Protein AF-A0A9X7TKT7-F1 (afdb_monomer_lite)

Radius of gyration: 21.32 Å; chains: 1; bounding box: 52×41×60 Å

Structure (mmCIF, N/CA/C/O backbone):
data_AF-A0A9X7TKT7-F1
#
_entry.id   AF-A0A9X7TKT7-F1
#
loop_
_atom_site.group_PDB
_atom_site.id
_atom_site.type_symbol
_atom_site.label_atom_id
_atom_site.label_alt_id
_atom_site.label_comp_id
_atom_site.label_asym_id
_atom_site.label_entity_id
_atom_site.label_seq_id
_atom_site.pdbx_PDB_ins_code
_atom_site.Cartn_x
_atom_site.Cartn_y
_atom_site.Cartn_z
_atom_site.occupancy
_atom_site.B_iso_or_equiv
_atom_site.auth_seq_id
_atom_site.auth_comp_id
_atom_site.auth_asym_id
_atom_site.auth_atom_id
_atom_site.pdbx_PDB_model_num
ATOM 1 N N . MET A 1 1 ? 3.401 8.052 -2.599 1.00 80.44 1 MET A N 1
ATOM 2 C CA . MET A 1 1 ? 2.872 9.360 -2.140 1.00 80.44 1 MET A CA 1
ATOM 3 C C . MET A 1 1 ? 3.126 9.462 -0.637 1.00 80.44 1 MET A C 1
ATOM 5 O O . MET A 1 1 ? 3.904 8.660 -0.123 1.00 80.44 1 MET A O 1
ATOM 9 N N . ASN A 1 2 ? 2.594 10.451 0.086 1.00 87.31 2 ASN A N 1
ATOM 10 C CA . ASN A 1 2 ? 2.698 10.429 1.548 1.00 87.31 2 ASN A CA 1
ATOM 11 C C . ASN A 1 2 ? 1.755 9.375 2.150 1.00 87.31 2 ASN A C 1
ATOM 13 O O . ASN A 1 2 ? 0.611 9.250 1.721 1.00 87.31 2 ASN A O 1
ATOM 17 N N . LEU A 1 3 ? 2.201 8.678 3.204 1.00 88.62 3 LEU A N 1
ATOM 18 C CA . LEU A 1 3 ? 1.405 7.669 3.925 1.00 88.62 3 LEU A CA 1
ATOM 19 C C . LEU A 1 3 ? 0.028 8.211 4.345 1.00 88.62 3 LEU A C 1
ATOM 21 O O . LEU A 1 3 ? -0.991 7.553 4.165 1.00 88.62 3 LEU A O 1
ATOM 25 N N . ASN A 1 4 ? -0.010 9.450 4.840 1.00 92.62 4 ASN A N 1
ATOM 26 C CA . ASN A 1 4 ? -1.253 10.105 5.245 1.00 92.62 4 ASN A CA 1
ATOM 27 C C . ASN A 1 4 ? -2.236 10.247 4.075 1.00 92.62 4 ASN A C 1
ATOM 29 O O . ASN A 1 4 ? -3.433 10.060 4.263 1.00 92.62 4 ASN A O 1
ATOM 33 N N . THR A 1 5 ? -1.743 10.533 2.868 1.00 94.19 5 THR A N 1
ATOM 34 C CA . THR A 1 5 ? -2.572 10.592 1.661 1.00 94.19 5 THR A CA 1
ATOM 35 C C . THR A 1 5 ? -3.175 9.239 1.344 1.00 94.19 5 THR A C 1
ATOM 37 O O . THR A 1 5 ? -4.377 9.166 1.109 1.00 94.19 5 THR A O 1
ATOM 40 N N . HIS A 1 6 ? -2.377 8.169 1.407 1.00 94.75 6 HIS A N 1
ATOM 41 C CA . HIS A 1 6 ? -2.875 6.813 1.183 1.00 94.75 6 HIS A CA 1
ATOM 42 C C . HIS A 1 6 ? -3.985 6.449 2.173 1.00 94.75 6 HIS A C 1
ATOM 44 O O . HIS A 1 6 ? -5.045 5.991 1.753 1.00 94.75 6 HIS A O 1
ATOM 50 N N . ILE A 1 7 ? -3.779 6.714 3.466 1.00 96.31 7 ILE A N 1
ATOM 51 C CA . ILE A 1 7 ? -4.752 6.388 4.518 1.00 96.31 7 ILE A CA 1
ATOM 52 C C . ILE A 1 7 ? -6.043 7.196 4.352 1.00 96.31 7 ILE A C 1
ATOM 54 O O . ILE A 1 7 ? -7.128 6.619 4.381 1.00 96.31 7 ILE A O 1
ATOM 58 N N . VAL A 1 8 ? -5.954 8.518 4.170 1.00 97.25 8 VAL A N 1
ATOM 59 C CA . VAL A 1 8 ? -7.151 9.372 4.079 1.00 97.25 8 VAL A CA 1
ATOM 60 C C . VAL A 1 8 ? -7.925 9.109 2.787 1.00 97.25 8 VAL A C 1
ATOM 62 O O . VAL A 1 8 ? -9.152 9.054 2.817 1.00 97.25 8 VAL A O 1
ATOM 65 N N . PHE A 1 9 ? -7.234 8.895 1.666 1.00 97.75 9 PHE A N 1
ATOM 66 C CA . PHE A 1 9 ? -7.882 8.506 0.414 1.00 97.75 9 PHE A CA 1
ATOM 67 C C . PHE A 1 9 ? -8.610 7.164 0.555 1.00 97.75 9 PHE A C 1
ATOM 69 O O . PHE A 1 9 ? -9.777 7.048 0.186 1.00 97.75 9 PHE A O 1
ATOM 76 N N . ALA A 1 10 ? -7.951 6.167 1.148 1.00 97.62 10 ALA A N 1
ATOM 77 C CA . ALA A 1 10 ? -8.538 4.857 1.394 1.00 97.62 10 ALA A CA 1
ATOM 78 C C . ALA A 1 10 ? -9.759 4.930 2.327 1.00 97.62 10 ALA A C 1
ATOM 80 O O . ALA A 1 10 ? -10.768 4.273 2.071 1.00 97.62 10 ALA A O 1
ATOM 81 N N . LEU A 1 11 ? -9.704 5.782 3.355 1.00 97.50 11 LEU A N 1
ATOM 82 C CA . LEU A 1 11 ? -10.831 6.058 4.244 1.00 97.50 11 LEU A CA 1
ATOM 83 C C . LEU A 1 11 ? -12.009 6.688 3.483 1.00 97.50 11 LEU A C 1
ATOM 85 O O . LEU A 1 11 ? -13.137 6.220 3.623 1.00 97.50 11 LEU A O 1
ATOM 89 N N . ALA A 1 12 ? -11.754 7.699 2.646 1.00 97.62 12 ALA A N 1
ATOM 90 C CA . ALA A 1 12 ? -12.784 8.355 1.838 1.00 97.62 12 ALA A CA 1
ATOM 91 C C . ALA A 1 12 ? -13.462 7.373 0.868 1.00 97.62 12 ALA A C 1
ATOM 93 O O . ALA A 1 12 ? -14.689 7.301 0.815 1.00 97.62 12 ALA A O 1
ATOM 94 N N . VAL A 1 13 ? -12.674 6.564 0.152 1.00 97.56 13 VAL A N 1
ATOM 95 C CA . VAL A 1 13 ?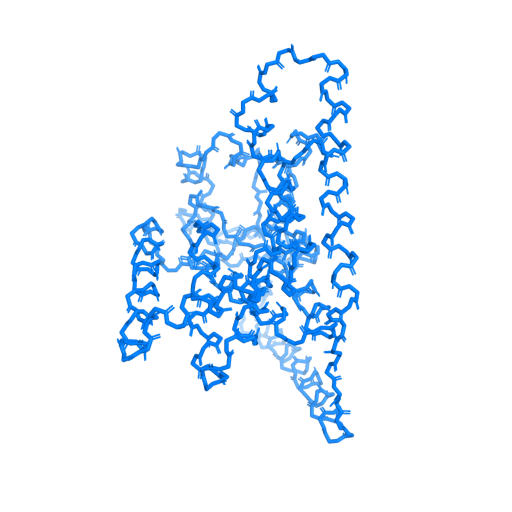 -13.198 5.520 -0.744 1.00 97.56 13 VAL A CA 1
ATOM 96 C C . VAL A 1 13 ? -13.993 4.471 0.037 1.00 97.56 13 VAL A C 1
ATOM 98 O O . VAL A 1 13 ? -15.070 4.072 -0.401 1.00 97.56 13 VAL A O 1
ATOM 101 N N . GLY A 1 14 ? -13.503 4.051 1.206 1.00 97.12 14 GLY A N 1
ATOM 102 C CA . GLY A 1 14 ? -14.205 3.110 2.076 1.00 97.12 14 GLY A CA 1
ATOM 103 C C . GLY A 1 14 ? -15.570 3.630 2.535 1.00 97.12 14 GLY A C 1
ATOM 104 O O . GLY A 1 14 ? -16.547 2.888 2.485 1.00 97.12 14 GLY A O 1
ATOM 105 N N . LEU A 1 15 ? -15.667 4.907 2.918 1.00 96.81 15 LEU A N 1
ATOM 106 C CA . LEU A 1 15 ? -16.948 5.523 3.284 1.00 96.81 15 LEU A CA 1
ATOM 107 C C . LEU A 1 15 ? -17.936 5.501 2.113 1.00 96.81 15 LEU A C 1
ATOM 109 O O . LEU A 1 15 ? -19.087 5.119 2.303 1.00 96.81 15 LEU A O 1
ATOM 113 N N . VAL A 1 16 ? -17.483 5.828 0.901 1.00 96.69 16 VAL A N 1
ATOM 114 C CA . VAL A 1 16 ? -18.341 5.817 -0.295 1.00 96.69 16 VAL A CA 1
ATOM 115 C C . VAL A 1 16 ? -18.818 4.405 -0.632 1.00 96.69 16 VAL A C 1
ATOM 117 O O . VAL A 1 16 ? -20.016 4.179 -0.781 1.00 96.69 16 VAL A O 1
ATOM 120 N N . LEU A 1 17 ? -17.898 3.443 -0.741 1.00 96.12 17 LEU A N 1
ATOM 121 C CA . LEU A 1 17 ? -18.227 2.083 -1.185 1.00 96.12 17 LEU A CA 1
ATOM 122 C C . LEU A 1 17 ? -19.066 1.307 -0.166 1.00 96.12 17 LEU A C 1
ATOM 124 O O . LEU A 1 17 ? -19.839 0.429 -0.547 1.00 96.12 17 LEU A O 1
ATOM 128 N N . PHE A 1 18 ? -18.918 1.622 1.120 1.00 96.00 18 PHE A N 1
ATOM 129 C CA . PHE A 1 18 ? -19.609 0.927 2.203 1.00 96.00 18 PHE A CA 1
ATOM 130 C C . PHE A 1 18 ? -20.683 1.784 2.873 1.00 96.00 18 PHE A C 1
ATOM 132 O O . PHE A 1 18 ? -21.026 1.526 4.025 1.00 96.00 18 PHE A O 1
ATOM 139 N N . HIS A 1 19 ? -21.241 2.761 2.150 1.00 93.25 19 HIS A N 1
ATOM 140 C CA . HIS A 1 19 ? -22.415 3.541 2.562 1.00 93.25 19 HIS A CA 1
ATOM 141 C C . HIS A 1 19 ? -22.261 4.159 3.968 1.00 93.25 19 HIS A C 1
ATOM 143 O O . HIS A 1 19 ? -23.090 3.952 4.851 1.00 93.25 19 HIS A O 1
ATOM 149 N N . ASN A 1 20 ? -21.154 4.871 4.185 1.00 91.19 20 ASN A N 1
ATOM 150 C CA . ASN A 1 20 ? -20.736 5.498 5.446 1.00 91.19 20 ASN A CA 1
ATOM 151 C C . ASN A 1 20 ? -20.528 4.524 6.622 1.00 91.19 20 ASN A C 1
ATOM 153 O O . ASN A 1 20 ? -20.490 4.937 7.782 1.00 91.19 20 ASN A O 1
ATOM 157 N N . ASN A 1 21 ? -20.313 3.229 6.359 1.00 95.69 21 ASN A N 1
ATOM 158 C CA . ASN A 1 21 ? -19.881 2.294 7.395 1.00 95.69 21 ASN A CA 1
ATOM 159 C C . ASN A 1 21 ? -18.435 2.593 7.826 1.00 95.69 21 ASN A C 1
ATOM 161 O O . ASN A 1 21 ? -17.461 2.092 7.253 1.00 95.69 21 ASN A O 1
ATOM 165 N N . LEU A 1 22 ? -18.311 3.400 8.878 1.00 95.69 22 LEU A N 1
ATOM 166 C CA . LEU A 1 22 ? -17.037 3.874 9.407 1.00 95.69 22 LEU A CA 1
ATOM 167 C C . LEU A 1 22 ? -16.105 2.741 9.845 1.00 95.69 22 LEU A C 1
ATOM 169 O O . LEU A 1 22 ? -14.895 2.837 9.662 1.00 95.69 22 LEU A O 1
ATOM 173 N N . LEU A 1 23 ? -16.654 1.647 10.382 1.00 96.44 23 LEU A N 1
ATOM 174 C CA . LEU A 1 23 ? -15.852 0.499 10.792 1.00 96.44 23 LEU A CA 1
ATOM 175 C C . LEU A 1 23 ? -15.106 -0.098 9.596 1.00 96.44 23 LEU A C 1
ATOM 177 O O . LEU A 1 23 ? -13.893 -0.283 9.665 1.00 96.44 23 LEU A O 1
ATOM 181 N N . LEU A 1 24 ? -15.821 -0.370 8.501 1.00 96.50 24 LEU A N 1
ATOM 182 C CA . LEU A 1 24 ? -15.222 -0.924 7.286 1.00 96.50 24 LEU A CA 1
ATOM 183 C C . LEU A 1 24 ? -14.248 0.068 6.650 1.00 96.50 24 LEU A C 1
ATOM 185 O O . LEU A 1 24 ? -13.151 -0.328 6.261 1.00 96.50 24 LEU A O 1
ATOM 189 N N . ALA A 1 25 ? -14.597 1.355 6.618 1.00 97.31 25 ALA A N 1
ATOM 190 C CA . ALA A 1 25 ? -13.719 2.396 6.098 1.00 97.31 25 ALA A CA 1
ATOM 191 C C . ALA A 1 25 ? -12.389 2.483 6.874 1.00 97.31 25 ALA A C 1
ATOM 193 O O . ALA A 1 25 ? -11.328 2.603 6.260 1.00 97.31 25 ALA A O 1
ATOM 194 N N . VAL A 1 26 ? -12.415 2.347 8.207 1.00 97.25 26 VAL A N 1
ATOM 195 C CA . VAL A 1 26 ? -11.191 2.285 9.025 1.00 97.25 26 VAL A CA 1
ATOM 196 C C . VAL A 1 26 ? -10.358 1.053 8.681 1.00 97.25 26 VAL A C 1
ATOM 198 O O . VAL A 1 26 ? -9.143 1.174 8.549 1.00 97.25 26 VAL A O 1
ATOM 201 N N . VAL A 1 27 ? -10.977 -0.115 8.477 1.00 97.19 27 VAL A N 1
ATOM 202 C CA . VAL A 1 27 ? -10.241 -1.321 8.055 1.00 97.19 27 VAL A CA 1
ATOM 203 C C . VAL A 1 27 ? -9.571 -1.109 6.695 1.00 97.19 27 VAL A C 1
ATOM 205 O O . VAL A 1 27 ? -8.405 -1.460 6.534 1.00 97.19 27 VAL A O 1
ATOM 208 N N . VAL A 1 28 ? -10.248 -0.469 5.741 1.00 97.94 28 VAL A N 1
ATOM 209 C CA . VAL A 1 28 ? -9.644 -0.096 4.449 1.00 97.94 28 VAL A CA 1
ATOM 210 C C . VAL A 1 28 ? -8.462 0.862 4.648 1.00 97.94 28 VAL A C 1
ATOM 212 O O . VAL A 1 28 ? -7.399 0.658 4.063 1.00 97.94 28 VAL A O 1
ATOM 215 N N . GLY A 1 29 ? -8.597 1.859 5.528 1.00 97.19 29 GLY A N 1
ATOM 216 C CA . GLY A 1 29 ? -7.509 2.773 5.893 1.00 97.19 29 GLY A CA 1
ATOM 217 C C . GLY A 1 29 ? -6.304 2.069 6.532 1.00 97.19 29 GLY A C 1
ATOM 218 O O . GLY A 1 29 ? -5.165 2.356 6.165 1.00 97.19 29 GLY A O 1
ATOM 219 N N . ILE A 1 30 ? -6.539 1.105 7.431 1.00 96.31 30 ILE A N 1
ATOM 220 C CA . ILE A 1 30 ? -5.491 0.247 8.012 1.00 96.31 30 ILE A CA 1
ATOM 221 C C . ILE A 1 30 ? -4.788 -0.539 6.904 1.00 96.31 30 ILE A C 1
ATOM 223 O O . ILE A 1 30 ? -3.560 -0.545 6.849 1.00 96.31 30 ILE A O 1
ATOM 227 N N . GLY A 1 31 ? -5.552 -1.147 5.990 1.00 96.19 31 GLY A N 1
ATOM 228 C CA . GLY A 1 31 ? -5.014 -1.860 4.832 1.00 96.19 31 GLY A CA 1
ATOM 229 C C . GLY A 1 31 ? -4.080 -0.987 3.994 1.00 96.19 31 GLY A C 1
ATOM 230 O O . GLY A 1 31 ? -2.989 -1.421 3.642 1.00 96.19 31 GLY A O 1
ATOM 231 N N . ALA A 1 32 ? -4.448 0.275 3.757 1.00 96.81 32 ALA A N 1
ATOM 232 C CA . ALA A 1 32 ? -3.624 1.229 3.014 1.00 96.81 32 ALA A CA 1
ATOM 233 C C . ALA A 1 32 ? -2.331 1.648 3.735 1.00 96.81 32 ALA A C 1
ATOM 235 O O . ALA A 1 32 ? -1.429 2.184 3.093 1.00 96.81 32 ALA A O 1
ATOM 236 N N . ALA A 1 33 ? -2.210 1.409 5.042 1.00 94.44 33 ALA A N 1
ATOM 237 C CA . ALA A 1 33 ? -0.989 1.673 5.798 1.00 94.44 33 ALA A CA 1
ATOM 238 C C . ALA A 1 33 ? -0.003 0.493 5.804 1.00 94.44 33 ALA A C 1
ATOM 240 O O . ALA A 1 33 ? 1.162 0.681 6.156 1.00 94.44 33 ALA A O 1
ATOM 241 N N . LEU A 1 34 ? -0.447 -0.718 5.449 1.00 93.31 34 LEU A N 1
ATOM 242 C CA . LEU A 1 34 ? 0.388 -1.920 5.507 1.00 93.31 34 LEU A CA 1
ATOM 243 C C . LEU A 1 34 ? 1.515 -1.952 4.464 1.00 93.31 34 LEU A C 1
ATOM 245 O O . LEU A 1 34 ? 2.610 -2.364 4.844 1.00 93.31 34 LEU A O 1
ATOM 249 N N . PRO A 1 35 ? 1.316 -1.531 3.195 1.00 91.69 35 PRO A N 1
ATOM 250 C CA . PRO A 1 35 ? 2.361 -1.642 2.183 1.00 91.69 35 PRO A CA 1
ATOM 251 C C . PRO A 1 35 ? 3.653 -0.942 2.584 1.00 91.69 35 PRO A C 1
ATOM 253 O O . PRO A 1 35 ? 4.719 -1.540 2.536 1.00 91.69 35 PRO A O 1
ATOM 256 N N . ASP A 1 36 ? 3.554 0.275 3.111 1.00 88.50 36 ASP A N 1
ATOM 257 C CA . ASP A 1 36 ? 4.702 1.086 3.517 1.00 88.50 36 ASP A CA 1
ATOM 258 C C . ASP A 1 36 ? 5.493 0.497 4.730 1.00 88.50 36 ASP A C 1
ATOM 260 O O . ASP A 1 36 ? 6.523 1.055 5.126 1.00 88.50 36 ASP A O 1
ATOM 264 N N . LEU A 1 37 ? 5.057 -0.622 5.341 1.00 86.94 37 LEU A N 1
ATOM 265 C CA . LEU A 1 37 ? 5.770 -1.285 6.450 1.00 86.94 37 LEU A CA 1
ATOM 266 C C . LEU A 1 37 ? 7.052 -1.996 5.987 1.00 86.94 37 LEU A C 1
ATOM 268 O O . LEU A 1 37 ? 7.926 -2.275 6.809 1.00 86.94 37 LEU A O 1
ATOM 272 N N . ASP A 1 38 ? 7.203 -2.272 4.691 1.00 79.38 38 ASP A N 1
ATOM 273 C CA . ASP A 1 38 ? 8.394 -2.909 4.106 1.00 79.38 38 ASP A CA 1
ATOM 274 C C . ASP A 1 38 ? 9.579 -1.944 3.889 1.00 79.38 38 ASP A C 1
ATOM 276 O O . ASP A 1 38 ? 10.552 -2.291 3.213 1.00 79.38 38 ASP A O 1
ATOM 280 N N . ARG A 1 39 ? 9.526 -0.735 4.463 1.00 79.06 39 ARG A N 1
ATOM 281 C CA . ARG A 1 39 ? 10.578 0.288 4.377 1.00 79.06 39 ARG A CA 1
ATOM 282 C C . ARG A 1 39 ? 11.923 -0.159 4.952 1.00 79.06 39 ARG A C 1
ATOM 284 O O . ARG A 1 39 ? 12.046 -1.094 5.741 1.00 79.06 39 ARG A O 1
ATOM 291 N N . GLU A 1 40 ? 12.963 0.581 4.557 1.00 67.19 40 GLU A N 1
ATOM 292 C CA . GLU A 1 40 ? 14.342 0.366 4.999 1.00 67.19 40 GLU A CA 1
ATOM 293 C C . GLU A 1 40 ? 14.495 0.685 6.489 1.00 67.19 40 GLU A C 1
ATOM 295 O O . GLU A 1 40 ? 14.849 1.800 6.890 1.00 67.19 40 GLU A O 1
ATOM 300 N N . TYR A 1 41 ? 14.215 -0.314 7.312 1.00 72.81 41 TYR A N 1
ATOM 301 C CA . TYR A 1 41 ? 14.388 -0.253 8.753 1.00 72.81 41 TYR A CA 1
ATOM 302 C C . TYR A 1 41 ? 15.566 -1.116 9.213 1.00 72.81 41 TYR A C 1
ATOM 304 O O . TYR A 1 41 ? 16.287 -1.710 8.410 1.00 72.81 41 TYR A O 1
ATOM 312 N N . VAL A 1 42 ? 15.779 -1.184 10.532 1.00 79.25 42 VAL A N 1
ATOM 313 C CA . VAL A 1 42 ? 16.962 -1.806 11.162 1.00 79.25 42 VAL A CA 1
ATOM 314 C C . VAL A 1 42 ? 17.203 -3.263 10.744 1.00 79.25 42 VAL A C 1
ATOM 316 O O . VAL A 1 42 ? 18.326 -3.756 10.848 1.00 79.25 42 VAL A O 1
ATOM 319 N N . PHE A 1 43 ? 16.165 -3.951 10.269 1.00 77.06 43 PHE A N 1
ATOM 320 C CA . PHE A 1 43 ? 16.184 -5.369 9.915 1.00 77.06 43 PHE A CA 1
ATOM 321 C C . PHE A 1 43 ? 16.953 -5.699 8.631 1.00 77.06 43 PHE A C 1
ATOM 323 O O . PHE A 1 43 ? 17.248 -6.866 8.386 1.00 77.06 43 PHE A O 1
ATOM 330 N N . THR A 1 44 ? 17.298 -4.704 7.808 1.00 73.31 44 THR A N 1
ATOM 331 C CA . THR A 1 44 ? 18.004 -4.939 6.540 1.00 73.31 44 THR A CA 1
ATOM 332 C C . THR A 1 44 ? 19.233 -4.048 6.394 1.00 73.31 44 THR A C 1
ATOM 334 O O . THR A 1 44 ? 19.344 -2.979 6.992 1.00 73.31 44 THR A O 1
ATOM 337 N N . ASN A 1 45 ? 20.206 -4.500 5.598 1.00 76.88 45 ASN A N 1
ATOM 338 C CA . ASN A 1 45 ? 21.353 -3.673 5.238 1.00 76.88 45 ASN A CA 1
ATOM 339 C C . ASN A 1 45 ? 20.939 -2.671 4.154 1.00 76.88 45 ASN A C 1
ATOM 341 O O . ASN A 1 45 ? 20.489 -3.083 3.086 1.00 76.88 45 ASN A O 1
ATOM 345 N N . ARG A 1 46 ? 21.202 -1.381 4.376 1.00 74.19 46 ARG A N 1
ATOM 346 C CA . ARG A 1 46 ? 20.979 -0.293 3.416 1.00 74.19 46 ARG A CA 1
ATOM 347 C C . ARG A 1 46 ? 21.453 -0.585 2.003 1.00 74.19 46 ARG A C 1
ATOM 349 O O . ARG A 1 46 ? 20.728 -0.378 1.036 1.00 74.19 46 ARG A O 1
ATOM 356 N N . ALA A 1 47 ? 22.671 -1.101 1.862 1.00 75.06 47 ALA A N 1
ATOM 357 C CA . ALA A 1 47 ? 23.221 -1.415 0.548 1.00 75.06 47 ALA A CA 1
ATOM 358 C C . ALA A 1 47 ? 22.453 -2.559 -0.129 1.00 75.06 47 ALA A C 1
ATOM 360 O O . ALA A 1 47 ? 22.337 -2.596 -1.350 1.00 75.06 47 ALA A O 1
ATOM 361 N N . PHE A 1 48 ? 21.945 -3.522 0.640 1.00 77.81 48 PHE A N 1
ATOM 362 C CA . PHE A 1 48 ? 21.106 -4.594 0.108 1.00 77.81 48 PHE A CA 1
ATOM 363 C C . PHE A 1 48 ? 19.720 -4.069 -0.273 1.00 77.81 48 PHE A C 1
ATOM 365 O O . PHE A 1 48 ? 19.254 -4.341 -1.378 1.00 77.81 48 PHE A O 1
ATOM 372 N N . PHE A 1 49 ? 19.122 -3.264 0.601 1.00 74.56 49 PHE A N 1
ATOM 373 C CA . PHE A 1 49 ? 17.809 -2.668 0.415 1.00 74.56 49 PHE A CA 1
ATOM 374 C C . PHE A 1 49 ? 17.764 -1.736 -0.799 1.00 74.56 49 PHE A C 1
ATOM 376 O O . PHE A 1 49 ? 16.894 -1.882 -1.651 1.00 74.56 49 PHE A O 1
ATOM 383 N N . ALA A 1 50 ? 18.757 -0.856 -0.950 1.00 70.62 50 ALA A N 1
ATOM 384 C CA . ALA A 1 50 ? 18.879 0.027 -2.106 1.00 70.62 50 ALA A CA 1
ATOM 385 C C . ALA A 1 50 ? 19.119 -0.751 -3.411 1.00 70.62 50 ALA A C 1
ATOM 387 O O . ALA A 1 50 ? 18.576 -0.387 -4.452 1.00 70.62 50 ALA A O 1
ATOM 388 N N . ARG A 1 51 ? 19.891 -1.846 -3.373 1.00 73.69 51 ARG A N 1
ATOM 389 C CA . ARG A 1 51 ? 20.122 -2.692 -4.558 1.00 73.69 51 ARG A CA 1
ATOM 390 C C . ARG A 1 51 ? 18.873 -3.453 -4.998 1.00 73.69 51 ARG A C 1
ATOM 392 O O . ARG A 1 51 ? 18.668 -3.604 -6.194 1.00 73.69 51 ARG A O 1
ATOM 399 N N . HIS A 1 52 ? 18.059 -3.921 -4.055 1.00 75.88 52 HIS A N 1
ATOM 400 C CA . HIS A 1 52 ? 16.890 -4.755 -4.351 1.00 75.88 52 HIS A CA 1
ATOM 401 C C . HIS A 1 52 ? 15.561 -3.999 -4.290 1.00 75.88 52 HIS A C 1
ATOM 403 O O . HIS A 1 52 ? 14.535 -4.617 -4.547 1.00 75.88 52 HIS A O 1
ATOM 409 N N . GLN A 1 53 ? 15.570 -2.708 -3.941 1.00 74.06 53 GLN A N 1
ATOM 410 C CA . GLN A 1 53 ? 14.392 -1.836 -3.838 1.00 74.06 53 GLN A CA 1
ATOM 411 C C . GLN A 1 53 ? 13.207 -2.502 -3.114 1.00 74.06 53 GLN A C 1
ATOM 413 O O . GLN A 1 53 ? 12.070 -2.426 -3.567 1.00 74.06 53 GLN A O 1
ATOM 418 N N . LEU A 1 54 ? 13.475 -3.177 -1.989 1.00 78.88 54 LEU A N 1
ATOM 419 C CA . LEU A 1 54 ? 12.487 -4.039 -1.324 1.00 78.88 54 LEU A CA 1
ATOM 420 C C . LEU A 1 54 ? 11.208 -3.296 -0.914 1.00 78.88 54 LEU A C 1
ATOM 422 O O . LEU A 1 54 ? 10.132 -3.865 -1.056 1.00 78.88 54 LEU A O 1
ATOM 426 N N . HIS A 1 55 ? 11.331 -2.026 -0.509 1.00 78.81 55 HIS A N 1
ATOM 427 C CA . HIS A 1 55 ? 10.208 -1.158 -0.138 1.00 78.81 55 HIS A CA 1
ATOM 428 C C . HIS A 1 55 ? 9.106 -1.083 -1.198 1.00 78.81 55 HIS A C 1
ATOM 430 O O . HIS A 1 55 ? 7.948 -0.913 -0.884 1.00 78.81 55 HIS A O 1
ATOM 436 N N . ARG A 1 56 ? 9.448 -1.144 -2.484 1.00 76.94 56 ARG A N 1
ATOM 437 C CA . ARG A 1 56 ? 8.461 -0.965 -3.561 1.00 76.94 56 ARG A CA 1
ATOM 438 C C . ARG A 1 56 ? 8.123 -2.277 -4.253 1.00 76.94 56 ARG A C 1
ATOM 440 O O . ARG A 1 56 ? 7.577 -2.271 -5.350 1.00 76.94 56 ARG A O 1
ATOM 447 N N . ALA A 1 57 ? 8.480 -3.391 -3.619 1.00 82.19 57 ALA A N 1
ATOM 448 C CA . ALA A 1 57 ? 8.391 -4.722 -4.196 1.00 82.19 57 ALA A CA 1
ATOM 449 C C . ALA A 1 57 ? 7.737 -5.735 -3.248 1.00 82.19 57 ALA A C 1
ATOM 451 O O . ALA A 1 57 ? 6.931 -6.540 -3.702 1.00 82.19 57 ALA A O 1
ATOM 452 N N . LEU A 1 58 ? 8.043 -5.718 -1.946 1.00 86.06 58 LEU A N 1
ATOM 453 C CA . LEU A 1 58 ? 7.605 -6.775 -1.026 1.00 86.06 58 LEU A CA 1
ATOM 454 C C . LEU A 1 58 ? 6.120 -6.701 -0.675 1.00 86.06 58 LEU A C 1
ATOM 456 O O . LEU A 1 58 ? 5.428 -7.707 -0.813 1.00 86.06 58 LEU A O 1
ATOM 460 N N . PHE A 1 59 ? 5.629 -5.544 -0.234 1.00 90.88 59 PHE A N 1
ATOM 461 C CA . PHE A 1 59 ? 4.212 -5.357 0.106 1.00 90.88 59 PHE A CA 1
ATOM 462 C C . PHE A 1 59 ? 3.457 -4.511 -0.930 1.00 90.88 59 PHE A C 1
ATOM 464 O O . PHE A 1 59 ? 2.243 -4.353 -0.845 1.00 90.88 59 PHE A O 1
ATOM 471 N N . HIS A 1 60 ? 4.160 -4.033 -1.956 1.00 90.19 60 HIS A N 1
ATOM 472 C CA . HIS A 1 60 ? 3.611 -3.256 -3.071 1.00 90.19 60 HIS A CA 1
ATOM 473 C C . HIS A 1 60 ? 3.488 -4.093 -4.354 1.00 90.19 60 HIS A C 1
ATOM 475 O O . HIS A 1 60 ? 3.740 -3.607 -5.457 1.00 90.19 60 HIS A O 1
ATOM 481 N N . ASN A 1 61 ? 3.142 -5.374 -4.212 1.00 89.88 61 ASN A N 1
ATOM 482 C CA . ASN A 1 61 ? 2.893 -6.266 -5.340 1.00 89.88 61 ASN A CA 1
ATOM 483 C C . ASN A 1 61 ? 1.496 -6.891 -5.264 1.00 89.88 61 ASN A C 1
ATOM 485 O O . ASN A 1 61 ? 0.900 -7.047 -4.194 1.00 89.88 61 ASN A O 1
ATOM 489 N N . VAL A 1 62 ? 0.998 -7.292 -6.430 1.00 90.56 62 VAL A N 1
ATOM 490 C CA . VAL A 1 62 ? -0.343 -7.847 -6.608 1.00 90.56 62 VAL A CA 1
ATOM 491 C C . VAL A 1 62 ? -0.524 -9.144 -5.821 1.00 90.56 62 VAL A C 1
ATOM 493 O O . VAL A 1 62 ? -1.605 -9.368 -5.289 1.00 90.56 62 VAL A O 1
ATOM 496 N N . PHE A 1 63 ? 0.509 -9.981 -5.684 1.00 91.19 63 PHE A N 1
ATOM 497 C CA . PHE A 1 63 ? 0.399 -11.235 -4.932 1.00 91.19 63 PHE A CA 1
ATOM 498 C C . PHE A 1 63 ? 0.166 -10.984 -3.441 1.00 91.19 63 PHE A C 1
ATOM 500 O O . PHE A 1 63 ? -0.680 -11.645 -2.840 1.00 91.19 63 PHE A O 1
ATOM 507 N N . PHE A 1 64 ? 0.855 -9.998 -2.861 1.00 93.19 64 PHE A N 1
ATOM 508 C CA . PHE A 1 64 ? 0.614 -9.564 -1.488 1.00 93.19 64 PHE A CA 1
ATOM 509 C C . PHE A 1 64 ? -0.800 -8.994 -1.327 1.00 93.19 64 PHE A C 1
ATOM 511 O O . PHE A 1 64 ? -1.524 -9.412 -0.425 1.00 93.19 64 PHE A O 1
ATOM 518 N N . GLY A 1 65 ? -1.229 -8.117 -2.242 1.00 93.75 65 GLY A N 1
ATOM 519 C CA . GLY A 1 65 ? -2.595 -7.584 -2.254 1.00 93.75 65 GLY A CA 1
ATOM 520 C C . GLY A 1 65 ? -3.660 -8.684 -2.308 1.00 93.75 65 GLY A C 1
ATOM 521 O O . GLY A 1 65 ? -4.565 -8.695 -1.480 1.00 93.75 65 GLY A O 1
ATOM 522 N N . ILE A 1 66 ? -3.514 -9.661 -3.211 1.00 92.12 66 ILE A N 1
ATOM 523 C CA . ILE A 1 66 ? -4.425 -10.812 -3.333 1.00 92.12 66 ILE A CA 1
ATOM 524 C C . ILE A 1 66 ? -4.431 -11.648 -2.051 1.00 92.12 66 ILE A C 1
ATOM 526 O O . ILE A 1 66 ? -5.504 -11.978 -1.551 1.00 92.12 66 ILE A O 1
ATOM 530 N N . ALA A 1 67 ? -3.260 -11.985 -1.504 1.00 92.06 67 ALA A N 1
ATOM 531 C CA . ALA A 1 67 ? -3.172 -12.776 -0.278 1.00 92.06 67 ALA A CA 1
ATOM 532 C C . ALA A 1 67 ? -3.910 -12.091 0.882 1.00 92.06 67 ALA A C 1
ATOM 534 O O . ALA A 1 67 ? -4.672 -12.738 1.603 1.00 92.06 67 ALA A O 1
ATOM 535 N N . LEU A 1 68 ? -3.750 -10.772 1.021 1.00 94.06 68 LEU A N 1
ATOM 536 C CA . LEU A 1 68 ? -4.451 -10.003 2.044 1.00 94.06 68 LEU A CA 1
ATOM 537 C C . LEU A 1 68 ? -5.940 -9.844 1.740 1.00 94.06 68 LEU A C 1
ATOM 539 O O . LEU A 1 68 ? -6.728 -9.888 2.674 1.00 94.06 68 LEU A O 1
ATOM 543 N N . THR A 1 69 ? -6.355 -9.742 0.478 1.00 93.81 69 THR A N 1
ATOM 544 C CA . THR A 1 69 ? -7.775 -9.779 0.092 1.00 93.81 69 THR A CA 1
ATOM 545 C C . THR A 1 69 ? -8.436 -11.101 0.479 1.00 93.81 69 THR A C 1
ATOM 547 O O . THR A 1 69 ? -9.557 -11.097 0.985 1.00 93.81 69 THR A O 1
ATOM 550 N N . LEU A 1 70 ? -7.745 -12.228 0.283 1.00 91.44 70 LEU A N 1
ATOM 551 C CA . LEU A 1 70 ? -8.234 -13.545 0.699 1.00 91.44 70 LEU A CA 1
ATOM 552 C C . LEU A 1 70 ? -8.295 -13.684 2.226 1.00 91.44 70 LEU A C 1
ATOM 554 O O . LEU A 1 70 ? -9.152 -14.402 2.732 1.00 91.44 70 LEU A O 1
ATOM 558 N N . PHE A 1 71 ? -7.420 -12.988 2.953 1.00 93.56 71 PHE A N 1
ATOM 559 C CA . PHE A 1 71 ? -7.428 -12.927 4.415 1.00 93.56 71 PHE A CA 1
ATOM 560 C C . PHE A 1 71 ? -8.546 -12.021 4.962 1.00 93.56 71 PHE A C 1
ATOM 562 O O . PHE A 1 71 ? -9.262 -12.386 5.896 1.00 93.56 71 PHE A O 1
ATOM 569 N N . ASN A 1 72 ? -8.684 -10.828 4.387 1.00 95.75 72 ASN A N 1
ATOM 570 C CA . ASN A 1 72 ? -9.716 -9.845 4.680 1.00 95.75 72 ASN A CA 1
ATOM 571 C C . ASN A 1 72 ? -9.892 -8.907 3.462 1.00 95.75 72 ASN A C 1
ATOM 573 O O . ASN A 1 72 ? -8.986 -8.123 3.149 1.00 95.75 72 ASN A O 1
ATOM 577 N N . PRO A 1 73 ? -11.063 -8.905 2.799 1.00 95.06 73 PRO A N 1
ATOM 578 C CA . PRO A 1 73 ? -11.268 -8.145 1.566 1.00 95.06 73 PRO A CA 1
ATOM 579 C C . PRO A 1 73 ? -11.118 -6.632 1.748 1.00 95.06 73 PRO A C 1
ATOM 581 O O . PRO A 1 73 ? -10.678 -5.947 0.826 1.00 95.06 73 PRO A O 1
ATOM 584 N N . TYR A 1 74 ? -11.437 -6.105 2.932 1.00 96.69 74 TYR A N 1
ATOM 585 C CA . TYR A 1 74 ? -11.354 -4.676 3.233 1.00 96.69 74 TYR A CA 1
ATOM 586 C C . TYR A 1 74 ? -9.899 -4.223 3.417 1.00 96.69 74 TYR A C 1
ATOM 588 O O . TYR A 1 74 ? -9.516 -3.179 2.890 1.00 96.69 74 TYR A O 1
ATOM 596 N N . LEU A 1 75 ? -9.066 -5.032 4.088 1.00 96.25 75 LEU A N 1
ATOM 597 C CA . LEU A 1 75 ? -7.618 -4.786 4.158 1.00 96.25 75 LEU A CA 1
ATOM 598 C C . LEU A 1 75 ? -6.993 -4.834 2.761 1.00 96.25 75 LEU A C 1
ATOM 600 O O . LEU A 1 75 ? -6.226 -3.944 2.389 1.00 96.25 75 LEU A O 1
ATOM 604 N N . GLY A 1 76 ? -7.363 -5.850 1.978 1.00 96.00 76 GLY A N 1
ATOM 605 C CA . GLY A 1 76 ? -6.910 -6.005 0.602 1.00 96.00 76 GLY A CA 1
ATOM 606 C C . GLY A 1 76 ? -7.271 -4.811 -0.284 1.00 96.00 76 GLY A C 1
ATOM 607 O O . GLY A 1 76 ? -6.407 -4.290 -0.988 1.00 96.00 76 GLY A O 1
ATOM 608 N N . LEU A 1 77 ? -8.507 -4.303 -0.192 1.00 97.38 77 LEU A N 1
ATOM 609 C CA . LEU A 1 77 ? -8.916 -3.076 -0.884 1.00 97.38 77 LEU A CA 1
ATOM 610 C C . LEU A 1 77 ? -8.011 -1.893 -0.516 1.00 97.38 77 LEU A C 1
ATOM 612 O O . LEU A 1 77 ? -7.554 -1.180 -1.407 1.00 97.38 77 LEU A O 1
ATOM 616 N N . GLY A 1 78 ? -7.699 -1.714 0.769 1.00 97.44 78 GLY A N 1
ATOM 617 C CA . GLY A 1 78 ? -6.766 -0.682 1.227 1.00 97.44 78 GLY A CA 1
ATOM 618 C C . GLY A 1 78 ? -5.389 -0.781 0.565 1.00 97.44 78 GLY A C 1
ATOM 619 O O . GLY A 1 78 ? -4.858 0.219 0.084 1.00 97.44 78 GLY A O 1
ATOM 620 N N . ILE A 1 79 ? -4.840 -1.995 0.470 1.00 96.38 79 ILE A N 1
ATOM 621 C CA . ILE A 1 79 ? -3.555 -2.262 -0.198 1.00 96.38 79 ILE A CA 1
ATOM 622 C C . ILE A 1 79 ? -3.629 -1.924 -1.690 1.00 96.38 79 ILE A C 1
ATOM 624 O O . ILE A 1 79 ? -2.732 -1.266 -2.216 1.00 96.38 79 ILE A O 1
ATOM 628 N N . PHE A 1 80 ? -4.703 -2.315 -2.380 1.00 96.44 80 PHE A N 1
ATOM 629 C CA . PHE A 1 80 ? -4.883 -1.975 -3.794 1.00 96.44 80 PHE A CA 1
ATOM 630 C C . PHE A 1 80 ? -5.024 -0.470 -4.023 1.00 96.44 80 PHE A C 1
ATOM 632 O O . PHE A 1 80 ? -4.435 0.044 -4.971 1.00 96.44 80 PHE A O 1
ATOM 639 N N . LEU A 1 81 ? -5.733 0.253 -3.152 1.00 96.69 81 LEU A N 1
ATOM 640 C CA . LEU A 1 81 ? -5.826 1.715 -3.225 1.00 96.69 81 LEU A CA 1
ATOM 641 C C . LEU A 1 81 ? -4.471 2.383 -2.963 1.00 96.69 81 LEU A C 1
ATOM 643 O O . LEU A 1 81 ? -4.119 3.342 -3.651 1.00 96.69 81 LEU A O 1
ATOM 647 N N . HIS A 1 82 ? -3.684 1.856 -2.022 1.00 94.44 82 HIS A N 1
ATOM 648 C CA . HIS A 1 82 ? -2.313 2.308 -1.803 1.00 94.44 82 HIS A CA 1
ATOM 649 C C . HIS A 1 82 ? -1.468 2.126 -3.071 1.00 94.44 82 HIS A C 1
ATOM 651 O O . HIS A 1 82 ? -0.879 3.090 -3.560 1.00 94.44 82 HIS A O 1
ATOM 657 N N . MET A 1 83 ? -1.451 0.911 -3.627 1.00 91.94 83 MET A N 1
ATOM 658 C CA . MET A 1 83 ? -0.699 0.586 -4.841 1.00 91.94 83 MET A CA 1
ATOM 659 C C . MET A 1 83 ? -1.149 1.427 -6.037 1.00 91.94 83 MET A C 1
ATOM 661 O O . MET A 1 83 ? -0.305 1.919 -6.778 1.00 91.94 83 MET A O 1
ATOM 665 N N . LEU A 1 84 ? -2.458 1.643 -6.200 1.00 91.12 84 LEU A N 1
ATOM 666 C CA . LEU A 1 84 ? -3.016 2.494 -7.249 1.00 91.12 84 LEU A CA 1
ATOM 667 C C . LEU A 1 84 ? -2.438 3.908 -7.176 1.00 91.12 84 LEU A C 1
ATOM 669 O O . LEU A 1 84 ? -1.965 4.428 -8.182 1.00 91.12 84 LEU A O 1
ATOM 673 N N . LEU A 1 85 ? -2.446 4.521 -5.991 1.00 89.56 85 LEU A N 1
ATOM 674 C CA . LEU A 1 85 ? -1.869 5.849 -5.796 1.00 89.56 85 LEU A CA 1
ATOM 675 C C . LEU A 1 85 ? -0.368 5.867 -6.093 1.00 89.56 85 LEU A C 1
ATOM 677 O O . LEU A 1 85 ? 0.126 6.782 -6.750 1.00 89.56 85 LEU A O 1
ATOM 681 N N . ASP A 1 86 ? 0.357 4.834 -5.679 1.00 86.19 86 ASP A N 1
ATOM 682 C CA . ASP A 1 86 ? 1.788 4.746 -5.945 1.00 86.19 86 ASP A CA 1
ATOM 683 C C . ASP A 1 86 ? 2.116 4.501 -7.428 1.00 86.19 86 ASP A C 1
ATOM 685 O O . ASP A 1 86 ? 3.118 5.020 -7.927 1.00 86.19 86 ASP A O 1
ATOM 689 N N . MET A 1 87 ? 1.228 3.845 -8.180 1.00 82.81 87 MET A N 1
ATOM 690 C CA . MET A 1 87 ? 1.300 3.760 -9.646 1.00 82.81 87 MET A CA 1
ATOM 691 C C . MET A 1 87 ? 1.049 5.100 -10.341 1.00 82.81 87 MET A C 1
ATOM 693 O O . MET A 1 87 ? 1.449 5.254 -11.489 1.00 82.81 87 MET A O 1
ATOM 697 N N . LEU A 1 88 ? 0.409 6.074 -9.687 1.00 80.69 88 LEU A N 1
ATOM 698 C CA . LEU A 1 88 ? 0.218 7.419 -10.242 1.00 80.69 88 LEU A CA 1
ATOM 699 C C . LEU A 1 88 ? 1.459 8.309 -10.067 1.00 80.69 88 LEU A C 1
ATOM 701 O O . LEU A 1 88 ? 1.506 9.413 -10.615 1.00 80.69 88 LEU A O 1
ATOM 705 N N . THR A 1 89 ? 2.475 7.854 -9.332 1.00 71.38 89 THR A N 1
ATOM 706 C CA . THR A 1 89 ? 3.650 8.674 -9.030 1.00 71.38 89 THR A CA 1
ATOM 707 C C . THR A 1 89 ? 4.643 8.783 -10.184 1.00 71.38 89 THR A C 1
ATOM 709 O O . THR A 1 89 ? 4.675 7.986 -11.125 1.00 71.38 89 THR A O 1
ATOM 712 N N . SER A 1 90 ? 5.450 9.839 -10.110 1.00 59.66 90 SER A N 1
ATOM 713 C CA . SER A 1 90 ? 6.398 10.229 -11.146 1.00 59.66 90 SER A CA 1
ATOM 714 C C . SER A 1 90 ? 7.682 9.382 -11.092 1.00 59.66 90 SER A C 1
ATOM 716 O O . SER A 1 90 ? 7.998 8.812 -10.044 1.00 59.66 90 SER A O 1
ATOM 718 N N . PRO A 1 91 ? 8.497 9.332 -12.167 1.00 60.88 91 PRO A N 1
ATOM 719 C CA . PRO A 1 91 ? 9.789 8.640 -12.147 1.00 60.88 91 PRO A CA 1
ATOM 720 C C . PRO A 1 91 ? 10.718 8.967 -10.957 1.00 60.88 91 PRO A C 1
ATOM 722 O O . PRO A 1 91 ? 11.334 8.035 -10.438 1.00 60.88 91 PRO A O 1
ATOM 725 N N . PRO A 1 92 ? 10.810 10.224 -10.467 1.00 57.09 92 PRO A N 1
ATOM 726 C CA . PRO A 1 92 ? 11.531 10.565 -9.237 1.00 57.09 92 PRO A CA 1
ATOM 727 C C . PRO A 1 92 ? 11.123 9.773 -7.990 1.00 57.09 92 PRO A C 1
ATOM 729 O O . PRO A 1 92 ? 11.981 9.483 -7.156 1.00 57.09 92 PRO A O 1
ATOM 732 N N . ASP A 1 93 ? 9.841 9.429 -7.859 1.00 59.56 93 ASP A N 1
ATOM 733 C CA . ASP A 1 93 ? 9.325 8.715 -6.690 1.00 59.56 93 ASP A CA 1
ATOM 734 C C . ASP A 1 93 ? 9.539 7.212 -6.804 1.00 59.56 93 ASP A C 1
ATOM 736 O O . ASP A 1 93 ? 9.536 6.542 -5.780 1.00 59.56 93 ASP A O 1
ATOM 740 N N . ARG A 1 94 ? 9.836 6.720 -8.018 1.00 65.44 94 ARG A N 1
ATOM 741 C CA . ARG A 1 94 ? 9.949 5.305 -8.396 1.00 65.44 94 ARG A CA 1
ATOM 742 C C . ARG A 1 94 ? 8.618 4.595 -8.194 1.00 65.44 94 ARG A C 1
ATOM 744 O O . ARG A 1 94 ? 8.177 4.429 -7.072 1.00 65.44 94 ARG A O 1
ATOM 751 N N . GLY A 1 95 ? 7.973 4.163 -9.272 1.00 73.06 95 GLY A N 1
ATOM 752 C CA . GLY A 1 95 ? 6.742 3.378 -9.172 1.00 73.06 95 GLY A CA 1
ATOM 753 C C . GLY A 1 95 ? 6.926 2.066 -8.396 1.00 73.06 95 GLY A C 1
ATOM 754 O O . GLY A 1 95 ? 7.969 1.799 -7.798 1.00 73.06 95 GLY A O 1
ATOM 755 N N . ILE A 1 96 ? 5.912 1.213 -8.430 1.00 80.44 96 ILE A N 1
ATOM 756 C CA . ILE A 1 96 ? 5.926 -0.071 -7.716 1.00 80.44 96 ILE A CA 1
ATOM 757 C C . ILE A 1 96 ? 6.235 -1.245 -8.646 1.00 80.44 96 ILE A C 1
ATOM 759 O O . ILE A 1 96 ? 5.937 -1.217 -9.842 1.00 80.44 96 ILE A O 1
ATOM 763 N N . GLU A 1 97 ? 6.831 -2.296 -8.090 1.00 83.19 97 GLU A N 1
ATOM 764 C CA . GLU A 1 97 ? 7.098 -3.560 -8.776 1.00 83.19 97 GLU A CA 1
ATOM 765 C C . GLU A 1 97 ? 5.887 -4.501 -8.618 1.00 83.19 97 GLU A C 1
ATOM 767 O O . GLU A 1 97 ? 5.913 -5.445 -7.827 1.00 83.19 97 GLU A O 1
ATOM 772 N N . LEU A 1 98 ? 4.818 -4.255 -9.392 1.00 83.38 98 LEU A N 1
ATOM 773 C CA . LEU A 1 98 ? 3.525 -4.956 -9.258 1.00 83.38 98 LEU A CA 1
ATOM 774 C C . LEU A 1 98 ? 3.616 -6.485 -9.258 1.00 83.38 98 LEU A C 1
ATOM 776 O O . LEU A 1 98 ? 2.820 -7.146 -8.597 1.00 83.38 98 LEU A O 1
ATOM 780 N N . PHE A 1 99 ? 4.556 -7.049 -10.015 1.00 85.06 99 PHE A N 1
ATOM 781 C CA . PHE A 1 99 ? 4.694 -8.492 -10.200 1.00 85.06 99 PHE A CA 1
ATOM 782 C C . PHE A 1 99 ? 5.981 -9.042 -9.586 1.00 85.06 99 PHE A C 1
ATOM 784 O O . PHE A 1 99 ? 6.495 -10.052 -10.066 1.00 85.06 99 PHE A O 1
ATOM 791 N N . PHE A 1 100 ? 6.549 -8.395 -8.564 1.00 85.06 100 PHE A N 1
ATOM 792 C CA . PHE A 1 100 ? 7.689 -8.961 -7.838 1.00 85.06 100 PHE A CA 1
ATOM 793 C C . PHE A 1 100 ? 7.371 -10.394 -7.348 1.00 85.06 100 PHE A C 1
ATOM 795 O O . PHE A 1 100 ? 6.289 -10.608 -6.802 1.00 85.06 100 PHE A O 1
ATOM 802 N N . PRO A 1 101 ? 8.278 -11.385 -7.507 1.00 84.19 101 PRO A N 1
ATOM 803 C CA . PRO A 1 101 ? 9.607 -11.313 -8.129 1.00 84.19 101 PRO A CA 1
ATOM 804 C C . PRO A 1 101 ? 9.635 -11.606 -9.640 1.00 84.19 101 PRO A C 1
ATOM 806 O O . PRO A 1 101 ? 10.702 -11.518 -10.247 1.00 84.19 101 PRO A O 1
ATOM 809 N N . LEU A 1 102 ? 8.502 -11.953 -10.260 1.00 83.19 102 LEU A N 1
ATOM 810 C CA . LEU A 1 102 ? 8.415 -12.312 -11.683 1.00 83.19 102 LEU A CA 1
ATOM 811 C C . LEU A 1 102 ? 8.871 -11.177 -12.608 1.00 83.19 102 LEU A C 1
ATOM 813 O O . LEU A 1 102 ? 9.523 -11.437 -13.618 1.00 83.19 102 LEU A O 1
ATOM 817 N N . GLY A 1 103 ? 8.602 -9.920 -12.240 1.00 75.50 103 GLY A N 1
ATOM 818 C CA . GLY A 1 103 ? 9.060 -8.748 -12.994 1.00 75.50 103 GLY A CA 1
ATOM 819 C C . GLY A 1 103 ? 10.577 -8.737 -13.23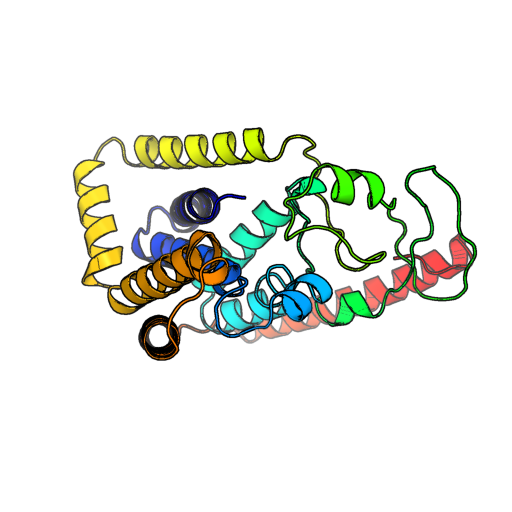2 1.00 75.50 103 GLY A C 1
ATOM 820 O O . GLY A 1 103 ? 11.034 -8.332 -14.301 1.00 75.50 103 GLY A O 1
ATOM 821 N N . ARG A 1 104 ? 11.365 -9.276 -12.291 1.00 81.62 104 ARG A N 1
ATOM 822 C CA . ARG A 1 104 ? 12.840 -9.326 -12.364 1.00 81.62 104 ARG A CA 1
ATOM 823 C C . ARG A 1 104 ? 13.392 -10.293 -13.404 1.00 81.62 104 ARG A C 1
ATOM 825 O O . ARG A 1 104 ? 14.596 -10.281 -13.662 1.00 81.62 104 ARG A O 1
ATOM 832 N N . LEU A 1 105 ? 12.545 -11.126 -14.011 1.00 80.56 105 LEU A N 1
ATOM 833 C CA . LEU A 1 105 ? 12.940 -11.957 -15.151 1.00 80.56 105 LEU A CA 1
ATOM 834 C C . LEU A 1 105 ? 13.283 -11.097 -16.379 1.00 80.56 105 LEU A C 1
ATOM 836 O O . LEU A 1 105 ? 14.070 -11.522 -17.227 1.00 80.56 105 LEU A O 1
ATOM 840 N N . ILE A 1 106 ? 12.742 -9.878 -16.453 1.00 76.94 106 ILE A N 1
ATOM 841 C CA . ILE A 1 106 ? 12.955 -8.944 -17.557 1.00 76.94 106 ILE A CA 1
ATOM 842 C C . ILE A 1 106 ? 14.205 -8.120 -17.267 1.00 76.94 106 ILE A C 1
ATOM 844 O O . ILE A 1 106 ? 14.269 -7.376 -16.287 1.00 76.94 106 ILE A O 1
ATOM 848 N N . LYS A 1 107 ? 15.218 -8.257 -18.124 1.00 75.88 107 LYS A N 1
ATOM 849 C CA . LYS A 1 107 ? 16.546 -7.661 -17.902 1.00 75.88 107 LYS A CA 1
ATOM 850 C C . LYS A 1 107 ? 16.854 -6.471 -18.800 1.00 75.88 107 LYS A C 1
ATOM 852 O O . LYS A 1 107 ? 17.836 -5.781 -18.540 1.00 75.88 107 LYS A O 1
ATOM 857 N N . GLU A 1 108 ? 16.047 -6.218 -19.831 1.00 73.88 108 GLU A N 1
ATOM 858 C CA . GLU A 1 108 ? 16.312 -5.166 -20.818 1.00 73.88 108 GLU A CA 1
ATOM 859 C C . GLU A 1 108 ? 15.056 -4.434 -21.302 1.00 73.88 108 GLU A C 1
ATOM 861 O O . GLU A 1 108 ? 13.929 -4.891 -21.108 1.00 73.88 108 GLU A O 1
ATOM 866 N N . PHE A 1 109 ? 15.293 -3.286 -21.942 1.00 74.62 109 PHE A N 1
ATOM 867 C CA . PHE A 1 109 ? 14.295 -2.480 -22.637 1.00 74.62 109 PHE A CA 1
ATOM 868 C C . PHE A 1 109 ? 14.576 -2.470 -24.128 1.00 74.62 109 PHE A C 1
ATOM 870 O O . PHE A 1 109 ? 15.738 -2.469 -24.553 1.00 74.62 109 PHE A O 1
ATOM 877 N N . LYS A 1 110 ? 13.505 -2.365 -24.905 1.00 75.88 110 LYS A N 1
ATOM 878 C CA . LYS A 1 110 ? 13.590 -2.195 -26.346 1.00 75.88 110 LYS A CA 1
ATOM 879 C C . LYS A 1 110 ? 13.850 -0.747 -26.751 1.00 75.88 110 LYS A C 1
ATOM 881 O O . LYS A 1 110 ? 14.621 -0.534 -27.679 1.00 75.88 110 LYS A O 1
ATOM 886 N N . LEU A 1 111 ? 13.232 0.224 -26.087 1.00 71.25 111 LEU A N 1
ATOM 887 C CA . LEU A 1 111 ? 13.410 1.649 -26.366 1.00 71.25 111 LEU A CA 1
ATOM 888 C C . LEU A 1 111 ? 14.157 2.292 -25.201 1.00 71.25 111 LEU A C 1
ATOM 890 O O . LEU A 1 111 ? 13.790 2.098 -24.048 1.00 71.25 111 LEU A O 1
ATOM 894 N N . ASP A 1 112 ? 15.227 3.036 -25.470 1.00 67.00 112 ASP A N 1
ATOM 895 C CA . ASP A 1 112 ? 15.782 3.927 -24.450 1.00 67.00 112 ASP A CA 1
ATOM 896 C C . ASP A 1 112 ? 15.098 5.302 -24.478 1.00 67.00 112 ASP A C 1
ATOM 898 O O . ASP A 1 112 ? 14.322 5.613 -25.377 1.00 67.00 112 ASP A O 1
ATOM 902 N N . TYR A 1 113 ? 15.363 6.125 -23.463 1.00 62.62 113 TYR A N 1
ATOM 903 C CA . TYR A 1 113 ? 14.788 7.473 -23.343 1.00 62.62 113 TYR A CA 1
ATOM 904 C C . TYR A 1 113 ? 15.229 8.431 -24.465 1.00 62.62 113 TYR A C 1
ATOM 906 O O . TYR A 1 113 ? 14.655 9.500 -24.635 1.00 62.62 113 TYR A O 1
ATOM 914 N N . GLU A 1 114 ? 16.248 8.061 -25.245 1.00 63.16 114 GLU A N 1
ATOM 915 C CA . GLU A 1 114 ? 16.686 8.800 -26.433 1.00 63.16 114 GLU A CA 1
ATOM 916 C C . GLU A 1 114 ? 16.010 8.274 -27.714 1.00 63.16 114 GLU A C 1
ATOM 918 O O . GLU A 1 114 ? 16.356 8.699 -28.816 1.00 63.16 114 GLU A O 1
ATOM 923 N N . GLY A 1 115 ? 15.061 7.338 -27.587 1.00 65.94 115 GLY A N 1
ATOM 924 C CA . GLY A 1 115 ? 14.329 6.733 -28.698 1.00 65.94 115 GLY A CA 1
ATOM 925 C C . GLY A 1 115 ? 15.126 5.684 -29.477 1.00 65.94 115 GLY A C 1
ATOM 926 O O . GLY A 1 115 ? 14.694 5.259 -30.552 1.00 65.94 115 GLY A O 1
ATOM 927 N N . ARG A 1 116 ? 16.291 5.241 -28.983 1.00 71.69 116 ARG A N 1
ATOM 928 C CA . ARG A 1 116 ? 17.096 4.230 -29.678 1.00 71.69 116 ARG A CA 1
ATOM 929 C C . ARG A 1 116 ? 16.506 2.846 -29.441 1.00 71.69 116 ARG A C 1
ATOM 931 O O . ARG A 1 116 ? 16.276 2.426 -28.307 1.00 71.69 116 ARG A O 1
ATOM 938 N N . VAL A 1 117 ? 16.325 2.110 -30.534 1.00 74.31 117 VAL A N 1
ATOM 939 C CA . VAL A 1 117 ? 15.813 0.738 -30.513 1.00 74.31 117 VAL A CA 1
ATOM 940 C C . VAL A 1 117 ? 16.962 -0.240 -30.284 1.00 74.31 117 VAL A C 1
ATOM 942 O O . VAL A 1 117 ? 17.866 -0.364 -31.114 1.00 74.31 117 VAL A O 1
ATOM 945 N N . ARG A 1 118 ? 16.913 -0.990 -29.185 1.00 70.06 118 ARG A N 1
ATOM 946 C CA . ARG A 1 118 ? 17.829 -2.100 -28.912 1.00 70.06 118 ARG A CA 1
ATOM 947 C C . ARG A 1 118 ? 17.273 -3.392 -29.500 1.00 70.06 118 ARG A C 1
ATOM 949 O O . ARG A 1 118 ? 16.131 -3.763 -29.255 1.00 70.06 118 ARG A O 1
ATOM 956 N N . LYS A 1 119 ? 18.105 -4.093 -30.273 1.00 65.38 119 LYS A N 1
ATOM 957 C CA . LYS A 1 119 ? 17.796 -5.410 -30.847 1.00 65.38 119 LYS A CA 1
ATOM 958 C C . LYS A 1 119 ? 18.571 -6.481 -30.087 1.00 65.38 119 LYS A C 1
ATOM 960 O O . LYS A 1 119 ? 19.651 -6.881 -30.516 1.00 65.38 119 LYS A O 1
ATOM 965 N N . LYS A 1 120 ? 18.049 -6.915 -28.942 1.00 66.19 120 LYS A N 1
ATOM 966 C CA . LYS A 1 120 ? 18.578 -8.074 -28.212 1.00 66.19 120 LYS A CA 1
ATOM 967 C C . LYS A 1 120 ? 17.518 -9.174 -28.159 1.00 66.19 120 LYS A C 1
ATOM 969 O O . LYS A 1 120 ? 16.330 -8.882 -28.150 1.00 66.19 120 LYS A O 1
ATOM 974 N N . GLY A 1 121 ? 17.938 -10.439 -28.181 1.00 63.19 121 GLY A N 1
ATOM 975 C CA . GLY A 1 121 ? 17.021 -11.572 -28.027 1.00 63.19 121 GLY A CA 1
ATOM 976 C C . GLY A 1 121 ? 16.566 -11.732 -26.572 1.00 63.19 121 GLY A C 1
ATOM 977 O O . GLY A 1 121 ? 17.382 -11.591 -25.663 1.00 63.19 121 GLY A O 1
ATOM 978 N N . GLY A 1 122 ? 15.285 -12.049 -26.357 1.00 69.00 122 GLY A N 1
ATOM 979 C CA . GLY A 1 122 ? 14.692 -12.297 -25.034 1.00 69.00 122 GLY A CA 1
ATOM 980 C C . GLY A 1 122 ? 13.474 -11.417 -24.728 1.00 69.00 122 GLY A C 1
ATOM 981 O O . GLY A 1 122 ? 13.064 -10.610 -25.557 1.00 69.00 122 GLY A O 1
ATOM 982 N N . LEU A 1 123 ? 12.891 -11.587 -23.535 1.00 69.88 123 LEU A N 1
ATOM 983 C CA . LEU A 1 123 ? 11.803 -10.740 -23.028 1.00 69.88 123 LEU A CA 1
ATOM 984 C C . LEU A 1 123 ? 12.351 -9.351 -22.673 1.00 69.88 123 LEU A C 1
ATOM 986 O O . LEU A 1 123 ? 13.262 -9.230 -21.850 1.00 69.88 123 LEU A O 1
ATOM 990 N N . MET A 1 124 ? 11.781 -8.315 -23.280 1.00 73.06 124 MET A N 1
ATOM 991 C CA . MET A 1 124 ? 12.139 -6.915 -23.052 1.00 73.06 124 MET A CA 1
ATOM 992 C C . MET A 1 124 ? 10.882 -6.098 -22.782 1.00 73.06 124 MET A C 1
ATOM 994 O O . MET A 1 124 ? 9.838 -6.394 -23.359 1.00 73.06 124 MET A O 1
ATOM 998 N N . TRP A 1 125 ? 11.006 -5.053 -21.966 1.00 71.62 125 TRP A N 1
ATOM 999 C CA . TRP A 1 125 ? 9.966 -4.031 -21.839 1.00 71.62 125 TRP A CA 1
ATOM 1000 C C . TRP A 1 125 ? 10.009 -3.066 -23.026 1.00 71.62 125 TRP A C 1
ATOM 1002 O O . TRP A 1 125 ? 11.093 -2.660 -23.460 1.00 71.62 125 TRP A O 1
ATOM 1012 N N . LEU A 1 126 ? 8.849 -2.637 -23.521 1.00 66.88 126 LEU A N 1
ATOM 1013 C CA . LEU A 1 126 ? 8.757 -1.594 -24.554 1.00 66.88 126 LEU A CA 1
ATOM 1014 C C . LEU A 1 126 ? 9.127 -0.189 -24.026 1.00 66.88 126 LEU A C 1
ATOM 1016 O O . LEU A 1 126 ? 9.325 0.726 -24.816 1.00 66.88 126 LEU A O 1
ATOM 1020 N N . LEU A 1 127 ? 9.225 -0.017 -22.706 1.00 64.50 127 LEU A N 1
ATOM 1021 C CA . LEU A 1 127 ? 9.304 1.281 -22.033 1.00 64.50 127 LEU A CA 1
ATOM 1022 C C . LEU A 1 127 ? 10.634 2.031 -22.239 1.00 64.50 127 LEU A C 1
ATOM 1024 O O . LEU A 1 127 ? 11.697 1.417 -22.200 1.00 64.50 127 LEU A O 1
ATOM 1028 N N . GLU A 1 128 ? 10.562 3.364 -22.331 1.00 61.47 128 GLU A N 1
ATOM 1029 C CA . GLU A 1 128 ? 11.708 4.286 -22.290 1.00 61.47 128 GLU A CA 1
ATOM 1030 C C . GLU A 1 128 ? 12.477 4.192 -20.957 1.00 61.47 128 GLU A C 1
ATOM 1032 O O . GLU A 1 128 ? 11.888 3.984 -19.894 1.00 61.47 128 GLU A O 1
ATOM 1037 N N . ASP A 1 129 ? 13.804 4.376 -20.983 1.00 65.56 129 ASP A N 1
ATOM 1038 C CA . ASP A 1 129 ? 14.670 4.231 -19.804 1.00 65.56 129 ASP A CA 1
ATOM 1039 C C . ASP A 1 129 ? 14.940 5.570 -19.058 1.00 65.56 129 ASP A C 1
ATOM 1041 O O . ASP A 1 129 ? 15.967 6.188 -19.346 1.00 65.56 129 ASP A O 1
ATOM 1045 N N . PRO A 1 130 ? 14.138 6.046 -18.070 1.00 66.69 130 PRO A N 1
ATOM 1046 C CA . PRO A 1 130 ? 14.397 7.328 -17.392 1.00 66.69 130 PRO A CA 1
ATOM 1047 C C . PRO A 1 130 ? 15.547 7.315 -16.369 1.00 66.69 130 PRO A C 1
ATOM 1049 O O . PRO A 1 130 ? 15.585 8.189 -15.499 1.00 66.69 130 PRO A O 1
ATOM 1052 N N . LEU A 1 131 ? 16.504 6.378 -16.439 1.00 70.00 131 LEU A N 1
ATOM 1053 C CA . LEU A 1 131 ? 17.615 6.262 -15.476 1.00 70.00 131 LEU A CA 1
ATOM 1054 C C . LEU A 1 131 ? 18.314 7.606 -15.208 1.00 70.00 131 LEU A C 1
ATOM 1056 O O . LEU A 1 131 ? 18.620 7.934 -14.061 1.00 70.00 131 LEU A O 1
ATOM 1060 N N . THR A 1 132 ? 18.533 8.407 -16.255 1.00 69.81 132 THR A N 1
ATOM 1061 C CA . THR A 1 132 ? 19.165 9.732 -16.152 1.00 69.81 132 THR A CA 1
ATOM 1062 C C . THR A 1 132 ? 18.346 10.701 -15.301 1.00 69.81 132 THR A C 1
ATOM 1064 O O . THR A 1 132 ? 18.913 11.425 -14.483 1.00 69.81 132 THR A O 1
ATOM 1067 N N . LEU A 1 133 ? 17.021 10.715 -15.471 1.00 69.75 133 LEU A N 1
ATOM 1068 C CA . LEU A 1 133 ? 16.121 11.560 -14.690 1.00 69.75 133 LEU A CA 1
ATOM 1069 C C . LEU A 1 133 ? 16.100 11.091 -13.233 1.00 69.75 133 LEU A C 1
ATOM 1071 O O . LEU A 1 133 ? 16.394 11.882 -12.340 1.00 69.75 133 LEU A O 1
ATOM 1075 N N . VAL A 1 134 ? 15.876 9.792 -13.009 1.00 72.31 134 VAL A N 1
ATOM 1076 C CA . VAL A 1 134 ? 15.830 9.181 -11.671 1.00 72.31 134 VAL A CA 1
ATOM 1077 C C . VAL A 1 134 ? 17.109 9.480 -10.882 1.00 72.31 134 VAL A C 1
ATOM 1079 O O . VAL A 1 134 ? 17.040 9.940 -9.745 1.00 72.31 134 VAL A O 1
ATOM 1082 N N . ASN A 1 135 ? 18.288 9.294 -11.481 1.00 72.31 135 ASN A N 1
ATOM 1083 C CA . ASN A 1 135 ? 19.561 9.533 -10.792 1.00 72.31 135 ASN A CA 1
ATOM 1084 C C . ASN A 1 135 ? 19.831 11.012 -10.471 1.00 72.31 135 ASN A C 1
ATOM 1086 O O . ASN A 1 135 ? 20.596 11.300 -9.545 1.00 72.31 135 ASN A O 1
ATOM 1090 N N . ARG A 1 136 ? 19.204 11.945 -11.199 1.00 72.44 136 ARG A N 1
ATOM 1091 C CA . ARG A 1 136 ? 19.295 13.388 -10.929 1.00 72.44 136 ARG A CA 1
ATOM 1092 C C . ARG A 1 136 ? 18.304 13.846 -9.860 1.00 72.44 136 ARG A C 1
ATOM 1094 O O . ARG A 1 136 ? 18.678 14.673 -9.032 1.00 72.44 136 ARG A O 1
ATOM 1101 N N . THR A 1 137 ? 17.075 13.332 -9.873 1.00 69.31 137 THR A N 1
ATOM 1102 C CA . THR A 1 137 ? 15.957 13.901 -9.099 1.00 69.31 137 THR A CA 1
ATOM 1103 C C . THR A 1 137 ? 15.559 13.103 -7.864 1.00 69.31 137 THR A C 1
ATOM 1105 O O . THR A 1 137 ? 14.963 13.681 -6.961 1.00 69.31 137 THR A O 1
ATOM 1108 N N . ALA A 1 138 ? 15.849 11.802 -7.805 1.00 67.50 138 ALA A N 1
ATOM 1109 C CA . ALA A 1 138 ? 15.451 10.972 -6.673 1.00 67.50 138 ALA A CA 1
ATOM 1110 C C . ALA A 1 138 ? 16.352 11.191 -5.441 1.00 67.50 138 ALA A C 1
ATOM 1112 O O . ALA A 1 138 ? 17.532 11.563 -5.550 1.00 67.50 138 ALA A O 1
ATOM 1113 N N . ASP A 1 139 ? 15.796 10.925 -4.255 1.00 61.91 139 ASP A N 1
ATOM 1114 C CA . ASP A 1 139 ? 16.513 11.007 -2.981 1.00 61.91 139 ASP A CA 1
ATOM 1115 C C . ASP A 1 139 ? 17.791 10.157 -2.998 1.00 61.91 139 ASP A C 1
ATOM 1117 O O . ASP A 1 139 ? 17.860 9.118 -3.648 1.00 61.91 139 ASP A O 1
ATOM 1121 N N . LYS A 1 140 ? 18.819 10.542 -2.227 1.00 63.69 140 LYS A N 1
ATOM 1122 C CA . LYS A 1 140 ? 20.129 9.849 -2.231 1.00 63.69 140 LYS A CA 1
ATOM 1123 C C . LYS A 1 140 ? 20.044 8.332 -1.976 1.00 63.69 140 LYS A C 1
ATOM 1125 O O . LYS A 1 140 ? 20.908 7.603 -2.448 1.00 63.69 140 LYS A O 1
ATOM 1130 N N . GLY A 1 141 ? 19.053 7.858 -1.212 1.00 57.62 141 GLY A N 1
ATOM 1131 C CA . GLY A 1 141 ? 18.814 6.424 -0.963 1.00 57.62 141 GLY A CA 1
ATOM 1132 C C . GLY A 1 141 ? 18.019 5.711 -2.065 1.00 57.62 141 GLY A C 1
ATOM 1133 O O . GLY A 1 141 ? 18.030 4.488 -2.142 1.00 57.62 141 GLY A O 1
ATOM 1134 N N . LEU A 1 142 ? 17.378 6.485 -2.935 1.00 61.66 142 LEU A N 1
ATOM 1135 C CA . LEU A 1 142 ? 16.563 6.062 -4.063 1.00 61.66 142 LEU A CA 1
ATOM 1136 C C . LEU A 1 142 ? 17.284 6.407 -5.375 1.00 61.66 142 LEU A C 1
ATOM 1138 O O . LEU A 1 142 ? 16.663 6.914 -6.295 1.00 61.66 142 LEU A O 1
ATOM 1142 N N . ARG A 1 143 ? 18.599 6.184 -5.489 1.00 69.12 143 ARG A N 1
ATOM 1143 C CA . ARG A 1 143 ? 19.329 6.279 -6.772 1.00 69.12 143 ARG A CA 1
ATOM 1144 C C . ARG A 1 143 ? 19.627 4.886 -7.312 1.00 69.12 143 ARG A C 1
ATOM 1146 O O . ARG A 1 143 ? 19.780 3.934 -6.551 1.00 69.12 143 ARG A O 1
ATOM 1153 N N . GLU A 1 144 ? 19.608 4.735 -8.632 1.00 68.75 144 GLU A N 1
ATOM 1154 C CA . GLU A 1 144 ? 19.743 3.445 -9.311 1.00 68.75 144 GLU A CA 1
ATOM 1155 C C . GLU A 1 144 ? 21.230 3.199 -9.558 1.00 68.75 144 GLU A C 1
ATOM 1157 O O . GLU A 1 144 ? 21.887 3.948 -10.279 1.00 68.75 144 GLU A O 1
ATOM 1162 N N . VAL A 1 145 ? 21.764 2.149 -8.928 1.00 66.69 145 VAL A N 1
ATOM 1163 C CA . VAL A 1 145 ? 23.173 1.743 -9.081 1.00 66.69 145 VAL A CA 1
ATOM 1164 C C . VAL A 1 145 ? 23.423 1.142 -10.471 1.00 66.69 145 VAL A C 1
ATOM 1166 O O . VAL A 1 145 ? 24.533 1.188 -10.991 1.00 66.69 145 VAL A O 1
ATOM 1169 N N . SER A 1 146 ? 22.376 0.592 -11.084 1.00 68.75 146 SER A N 1
ATOM 1170 C CA . SER A 1 146 ? 22.366 -0.001 -12.419 1.00 68.75 146 SER A CA 1
ATOM 1171 C C . SER A 1 146 ? 20.978 0.156 -13.037 1.00 68.75 146 SER A C 1
ATOM 1173 O O . SER A 1 146 ? 20.030 0.514 -12.343 1.00 68.75 146 SER A O 1
ATOM 1175 N N . LYS A 1 147 ? 20.841 -0.159 -14.329 1.00 70.25 147 LYS A N 1
ATOM 1176 C CA . LYS A 1 147 ? 19.533 -0.254 -14.995 1.00 70.25 147 LYS A CA 1
ATOM 1177 C C . LYS A 1 147 ? 18.643 -1.271 -14.265 1.00 70.25 147 LYS A C 1
ATOM 1179 O O . LYS A 1 147 ? 19.088 -2.396 -14.030 1.00 70.25 147 LYS A O 1
ATOM 1184 N N . MET A 1 148 ? 17.408 -0.885 -13.937 1.00 72.25 148 MET A N 1
ATOM 1185 C CA . MET A 1 148 ? 16.414 -1.743 -13.269 1.00 72.25 148 MET A CA 1
ATOM 1186 C C . MET A 1 148 ? 15.080 -1.774 -14.043 1.00 72.25 148 MET A C 1
ATOM 1188 O O . MET A 1 148 ? 14.133 -1.082 -13.667 1.00 72.25 148 MET A O 1
ATOM 1192 N N . PRO A 1 149 ? 14.989 -2.547 -15.144 1.00 66.44 149 PRO A N 1
ATOM 1193 C CA . PRO A 1 149 ? 13.811 -2.569 -16.015 1.00 66.44 149 PRO A CA 1
ATOM 1194 C C . PRO A 1 149 ? 12.502 -3.018 -15.401 1.00 66.44 149 PRO A C 1
ATOM 1196 O O . PRO A 1 149 ? 11.445 -2.549 -15.805 1.00 66.44 149 PRO A O 1
ATOM 1199 N N . TRP A 1 150 ? 12.568 -3.866 -14.390 1.00 65.12 150 TRP A N 1
ATOM 1200 C CA . TRP A 1 150 ? 11.402 -4.335 -13.653 1.00 65.12 150 TRP A CA 1
ATOM 1201 C C . TRP A 1 150 ? 10.744 -3.252 -12.783 1.00 65.12 150 TRP A C 1
ATOM 1203 O O . TRP A 1 150 ? 9.623 -3.443 -12.324 1.00 65.12 150 TRP A O 1
ATOM 1213 N N . LEU A 1 151 ? 11.415 -2.121 -12.543 1.00 62.16 151 LEU A N 1
ATOM 1214 C CA . LEU A 1 151 ? 11.004 -1.117 -11.561 1.00 62.16 151 LEU A CA 1
ATOM 1215 C C . LEU A 1 151 ? 10.184 0.033 -12.170 1.00 62.16 151 LEU A C 1
ATOM 1217 O O . LEU A 1 151 ? 10.430 1.192 -11.841 1.00 62.16 151 LEU A O 1
ATOM 1221 N N . ARG A 1 152 ? 9.322 -0.232 -13.160 1.00 64.31 152 ARG A N 1
ATOM 1222 C CA . ARG A 1 152 ? 8.830 0.842 -14.045 1.00 64.31 152 ARG A CA 1
ATOM 1223 C C . ARG A 1 152 ? 7.383 0.678 -14.469 1.00 64.31 152 ARG A C 1
ATOM 1225 O O . ARG A 1 152 ? 7.081 0.359 -15.612 1.00 64.31 152 ARG A O 1
ATOM 1232 N N . ILE A 1 153 ? 6.496 1.005 -13.540 1.00 56.81 153 ILE A N 1
ATOM 1233 C CA . ILE A 1 153 ? 5.173 1.528 -13.870 1.00 56.81 153 ILE A CA 1
ATOM 1234 C C . ILE A 1 153 ? 5.149 2.947 -13.328 1.00 56.81 153 ILE A C 1
ATOM 1236 O O . ILE A 1 153 ? 5.041 3.154 -12.123 1.00 56.81 153 ILE A O 1
ATOM 1240 N N . TYR A 1 154 ? 5.359 3.916 -14.214 1.00 64.25 154 TYR A N 1
ATOM 1241 C CA . TYR A 1 154 ? 5.256 5.325 -13.860 1.00 64.25 154 TYR A CA 1
ATOM 1242 C C . TYR A 1 154 ? 3.862 5.821 -14.192 1.00 64.25 154 TYR A C 1
ATOM 1244 O O . TYR A 1 154 ? 3.303 5.483 -15.239 1.00 64.25 154 TYR A O 1
ATOM 1252 N N . GLY A 1 155 ? 3.328 6.646 -13.306 1.00 62.28 155 GLY A N 1
ATOM 1253 C CA . GLY A 1 155 ? 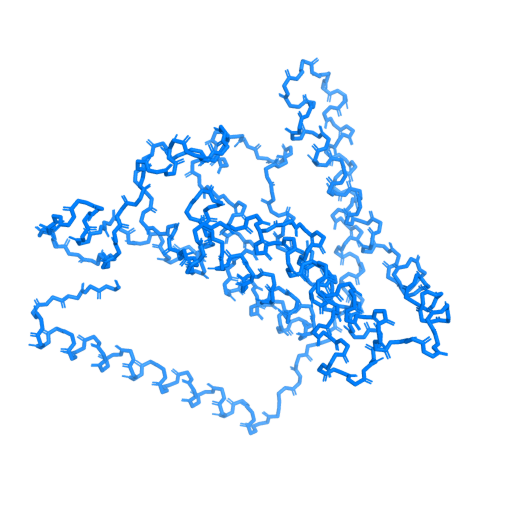2.060 7.302 -13.533 1.00 62.28 155 GLY A CA 1
ATOM 1254 C C . GLY A 1 155 ? 2.161 8.402 -14.582 1.00 62.28 155 GLY A C 1
ATOM 1255 O O . GLY A 1 155 ? 3.256 8.847 -14.940 1.00 62.28 155 GLY A O 1
ATOM 1256 N N . PRO A 1 156 ? 1.011 8.909 -15.048 1.00 65.12 156 PRO A N 1
ATOM 1257 C CA . PRO A 1 156 ? 0.965 9.970 -16.052 1.00 65.12 156 PRO A CA 1
ATOM 1258 C C . PRO A 1 156 ? 1.477 11.322 -15.522 1.00 65.12 156 PRO A C 1
ATOM 1260 O O . PRO A 1 156 ? 1.704 12.255 -16.296 1.00 65.12 156 PRO A O 1
ATOM 1263 N N . PHE A 1 157 ? 1.643 11.470 -14.205 1.00 66.62 157 PHE A N 1
ATOM 1264 C CA . PHE A 1 157 ? 1.911 12.756 -13.580 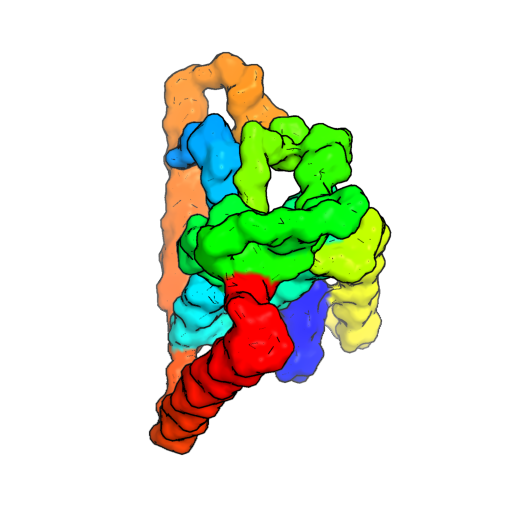1.00 66.62 157 PHE A CA 1
ATOM 1265 C C . PHE A 1 157 ? 3.407 13.058 -13.473 1.00 66.62 157 PHE A C 1
ATOM 1267 O O . PHE A 1 157 ? 4.169 12.358 -12.812 1.00 66.62 157 PHE A O 1
ATOM 1274 N N . LYS A 1 158 ? 3.820 14.186 -14.063 1.00 63.53 158 LYS A N 1
ATOM 1275 C CA . LYS A 1 158 ? 5.194 14.711 -13.956 1.00 63.53 158 LYS A CA 1
ATOM 1276 C C . LYS A 1 158 ? 5.479 15.402 -12.614 1.00 63.53 158 LYS A C 1
ATOM 1278 O O . LYS A 1 158 ? 6.636 15.501 -12.225 1.00 63.53 158 LYS A O 1
ATOM 1283 N N . ASN A 1 159 ? 4.441 15.882 -11.919 1.00 70.31 159 ASN A N 1
ATOM 1284 C CA . ASN A 1 159 ? 4.532 16.509 -10.596 1.00 70.31 159 ASN A CA 1
ATOM 1285 C C . ASN A 1 159 ? 3.663 15.743 -9.592 1.00 70.31 159 ASN A C 1
ATOM 1287 O O . ASN A 1 159 ? 2.524 16.115 -9.308 1.00 70.31 159 ASN A O 1
ATOM 1291 N N . SER A 1 160 ? 4.220 14.660 -9.061 1.00 74.12 160 SER A N 1
ATOM 1292 C CA . SER A 1 160 ? 3.565 13.811 -8.065 1.00 74.12 160 SER A CA 1
ATOM 1293 C C . SER A 1 160 ? 3.229 14.541 -6.768 1.00 74.12 160 SER A C 1
ATOM 1295 O O . SER A 1 160 ? 2.236 14.204 -6.141 1.00 74.12 160 SER A O 1
ATOM 1297 N N . ARG A 1 161 ? 4.004 15.561 -6.371 1.00 80.88 161 ARG A N 1
ATOM 1298 C CA . ARG A 1 161 ? 3.780 16.303 -5.120 1.00 80.88 161 ARG A CA 1
ATOM 1299 C C . ARG A 1 161 ? 2.497 17.118 -5.152 1.00 80.88 161 ARG A C 1
ATOM 1301 O O . ARG A 1 161 ? 1.777 17.138 -4.161 1.00 80.88 161 ARG A O 1
ATOM 1308 N N . LEU A 1 162 ? 2.215 17.795 -6.267 1.00 84.75 162 LEU A N 1
ATOM 1309 C CA . LEU A 1 162 ? 0.957 18.530 -6.413 1.00 84.75 162 LEU A CA 1
ATOM 1310 C C . LEU A 1 162 ? -0.226 17.563 -6.337 1.00 84.75 162 LEU A C 1
ATOM 1312 O O . LEU A 1 162 ? -1.146 17.799 -5.567 1.00 84.75 162 LEU A O 1
ATOM 1316 N N . ILE A 1 163 ? -0.153 16.453 -7.075 1.00 87.00 163 ILE A N 1
ATOM 1317 C CA . ILE A 1 163 ? -1.194 15.418 -7.081 1.00 87.00 163 ILE A CA 1
ATOM 1318 C C . ILE A 1 163 ? -1.381 14.802 -5.693 1.00 87.00 163 ILE A C 1
ATOM 1320 O O . ILE A 1 163 ? -2.515 14.633 -5.259 1.00 87.00 163 ILE A O 1
ATOM 1324 N N . ASP A 1 164 ? -0.291 14.532 -4.974 1.00 88.25 164 ASP A N 1
ATOM 1325 C CA . ASP A 1 164 ? -0.310 14.045 -3.594 1.00 88.25 164 ASP A CA 1
ATOM 1326 C C . ASP A 1 164 ? -1.108 14.972 -2.678 1.00 88.25 164 ASP A C 1
ATOM 1328 O O . ASP A 1 164 ? -2.092 14.554 -2.067 1.00 88.25 164 ASP A O 1
ATOM 1332 N N . TRP A 1 165 ? -0.761 16.260 -2.659 1.00 90.94 165 TRP A N 1
ATOM 1333 C CA . TRP A 1 165 ? -1.486 17.242 -1.857 1.00 90.94 165 TRP A CA 1
ATOM 1334 C C . TRP A 1 165 ? -2.928 17.441 -2.322 1.00 90.94 165 TRP A C 1
ATOM 1336 O O . TRP A 1 165 ? -3.820 17.546 -1.483 1.00 90.94 165 TRP A O 1
ATOM 1346 N N . THR A 1 166 ? -3.192 17.453 -3.630 1.00 93.25 166 THR A N 1
ATOM 1347 C CA . THR A 1 166 ? -4.556 17.555 -4.163 1.00 93.25 166 THR A CA 1
ATOM 1348 C C . THR A 1 166 ? -5.412 16.383 -3.699 1.00 93.25 166 THR A C 1
ATOM 1350 O O . THR A 1 166 ? -6.515 16.612 -3.206 1.00 93.25 166 THR A O 1
ATOM 1353 N N . ILE A 1 167 ? -4.918 15.147 -3.804 1.00 94.38 167 ILE A N 1
ATOM 1354 C CA . ILE A 1 167 ? -5.650 13.955 -3.360 1.00 94.38 167 ILE A CA 1
ATOM 1355 C C . ILE A 1 167 ? -5.846 13.991 -1.845 1.00 94.38 167 ILE A C 1
ATOM 1357 O O . ILE A 1 167 ? -6.958 13.740 -1.379 1.00 94.38 167 ILE A O 1
ATOM 1361 N N . PHE A 1 168 ? -4.817 14.367 -1.082 1.00 95.88 168 PHE A N 1
ATOM 1362 C CA . PHE A 1 168 ? -4.913 14.502 0.369 1.00 95.88 168 PHE A CA 1
ATOM 1363 C C . PHE A 1 168 ? -5.999 15.503 0.774 1.00 95.88 168 PHE A C 1
ATOM 1365 O O . PHE A 1 168 ? -6.959 15.128 1.448 1.00 95.88 168 PHE A O 1
ATOM 1372 N N . TYR A 1 169 ? -5.893 16.759 0.328 1.00 96.81 169 TYR A N 1
ATOM 1373 C CA . TYR A 1 169 ? -6.838 17.808 0.707 1.00 96.81 169 TYR A CA 1
ATOM 1374 C C . TYR A 1 169 ? -8.249 17.514 0.203 1.00 96.81 169 TYR A C 1
ATOM 1376 O O . TYR A 1 169 ? -9.199 17.690 0.961 1.00 96.81 169 TYR A O 1
ATOM 1384 N N . SER A 1 170 ? -8.398 17.008 -1.025 1.00 97.31 170 SER A N 1
ATOM 1385 C CA . SER A 1 170 ? -9.717 16.651 -1.563 1.00 97.31 170 SER A CA 1
ATOM 1386 C C . SER A 1 170 ? -10.366 15.536 -0.749 1.00 97.31 170 SER A C 1
ATOM 1388 O O . SER A 1 170 ? -11.549 15.630 -0.445 1.00 97.31 170 SER A O 1
ATOM 1390 N N . SER A 1 171 ? -9.600 14.521 -0.335 1.00 97.12 171 SER A N 1
ATOM 1391 C CA . SER A 1 171 ? -10.117 13.420 0.489 1.00 97.12 171 SER A CA 1
ATOM 1392 C C . SER A 1 171 ? -10.504 13.896 1.892 1.00 97.12 171 SER A C 1
ATOM 1394 O O . SER A 1 171 ? -11.570 13.533 2.381 1.00 97.12 171 SER A O 1
ATOM 1396 N N . VAL A 1 172 ? -9.690 14.755 2.524 1.00 96.62 172 VAL A N 1
ATOM 1397 C CA . VAL A 1 172 ? -10.031 15.361 3.825 1.00 96.62 172 VAL A CA 1
ATOM 1398 C C . VAL A 1 172 ? -11.315 16.182 3.713 1.00 96.62 172 VAL A C 1
ATOM 1400 O O . VAL A 1 172 ? -12.252 15.946 4.473 1.00 96.62 172 VAL A O 1
ATOM 1403 N N . ILE A 1 173 ? -11.368 17.125 2.766 1.00 97.31 173 ILE A N 1
ATOM 1404 C CA . ILE A 1 173 ? -12.519 18.015 2.566 1.00 97.31 173 ILE A CA 1
ATOM 1405 C C . ILE A 1 173 ? -13.771 17.198 2.254 1.00 97.31 173 ILE A C 1
ATOM 1407 O O . ILE A 1 173 ? -14.817 17.455 2.841 1.00 97.31 173 ILE A O 1
ATOM 1411 N N . PHE A 1 174 ? -13.659 16.187 1.391 1.00 97.62 174 PHE A N 1
ATOM 1412 C CA . PHE A 1 174 ? -14.759 15.288 1.063 1.00 97.62 174 PHE A CA 1
ATOM 1413 C C . PHE A 1 174 ? -15.350 14.636 2.316 1.00 97.62 174 PHE A C 1
ATOM 1415 O O . PHE A 1 174 ? -16.557 14.716 2.510 1.00 97.62 174 PHE A O 1
ATOM 1422 N N . ILE A 1 175 ? -14.518 14.066 3.196 1.00 96.12 175 ILE A N 1
ATOM 1423 C CA . ILE A 1 175 ? -14.988 13.453 4.449 1.00 96.12 175 ILE A CA 1
ATOM 1424 C C . ILE A 1 175 ? -15.682 14.491 5.342 1.00 96.12 175 ILE A C 1
ATOM 1426 O O . ILE A 1 175 ? -16.753 14.213 5.875 1.00 96.12 175 ILE A O 1
ATOM 1430 N N . GLN A 1 176 ? -15.110 15.696 5.485 1.00 95.19 176 GLN A N 1
ATOM 1431 C CA . GLN A 1 176 ? -15.729 16.742 6.310 1.00 95.19 176 GLN A CA 1
ATOM 1432 C C . GLN A 1 176 ? -17.097 17.178 5.764 1.00 95.19 176 GLN A C 1
ATOM 1434 O O . GLN A 1 176 ? -18.021 17.404 6.540 1.00 95.19 176 GLN A O 1
ATOM 1439 N N . LEU A 1 177 ? -17.228 17.303 4.440 1.00 96.00 177 LEU A N 1
ATOM 1440 C CA . LEU A 1 177 ? -18.481 17.688 3.790 1.00 96.00 177 LEU A CA 1
ATOM 1441 C C . LEU A 1 177 ? -19.520 16.565 3.835 1.00 96.00 177 LEU A C 1
ATOM 1443 O O . LEU A 1 177 ? -20.693 16.841 4.076 1.00 96.00 177 LEU A O 1
ATOM 1447 N N . LEU A 1 178 ? -19.096 15.315 3.638 1.00 95.31 178 LEU A N 1
ATOM 1448 C CA . LEU A 1 178 ? -19.958 14.135 3.710 1.00 95.31 178 LEU A CA 1
ATOM 1449 C C . LEU A 1 178 ? -20.625 14.012 5.086 1.00 95.31 178 LEU A C 1
ATOM 1451 O O . LEU A 1 178 ? -21.801 13.672 5.178 1.00 95.31 178 LEU A O 1
ATOM 1455 N N . GLU A 1 179 ? -19.886 14.347 6.143 1.00 94.50 179 GLU A N 1
ATOM 1456 C CA . GLU A 1 179 ? -20.309 14.185 7.536 1.00 94.50 179 GLU A CA 1
ATOM 1457 C C . GLU A 1 179 ? -20.664 15.518 8.210 1.00 94.50 179 GLU A C 1
ATOM 1459 O O . GLU A 1 179 ? -20.744 15.599 9.436 1.00 94.50 179 GLU A O 1
ATOM 1464 N N . ILE A 1 180 ? -20.911 16.580 7.432 1.00 95.44 180 ILE A N 1
ATOM 1465 C CA . ILE A 1 180 ? -21.056 17.954 7.944 1.00 95.44 180 ILE A CA 1
ATOM 1466 C C . ILE A 1 180 ? -22.132 18.093 9.031 1.00 95.44 180 ILE A C 1
ATOM 1468 O O . ILE A 1 180 ? -21.955 18.838 9.993 1.00 95.44 180 ILE A O 1
ATOM 1472 N N . ASN A 1 181 ? -23.218 17.322 8.926 1.00 95.38 181 ASN A N 1
ATOM 1473 C CA . ASN A 1 181 ? -24.340 17.367 9.866 1.00 95.38 181 ASN A CA 1
ATOM 1474 C C . ASN A 1 181 ? -24.062 16.636 11.192 1.00 95.38 181 ASN A C 1
ATOM 1476 O O . ASN A 1 181 ? -24.784 16.850 12.164 1.00 95.38 181 ASN A O 1
ATOM 1480 N N . GLN A 1 182 ? -23.055 15.759 11.248 1.00 95.00 182 GLN A N 1
ATOM 1481 C CA . GLN A 1 182 ? -22.732 14.946 12.430 1.00 95.00 182 GLN A CA 1
ATOM 1482 C C . GLN A 1 182 ? -21.227 14.904 12.723 1.00 95.00 182 GLN A C 1
ATOM 1484 O O . GLN A 1 182 ? -20.738 13.989 13.385 1.00 95.00 182 GLN A O 1
ATOM 1489 N N . LEU A 1 183 ? -20.487 15.916 12.270 1.00 94.31 183 LEU A N 1
ATOM 1490 C CA . LEU A 1 183 ? -19.034 15.860 12.150 1.00 94.31 183 LEU A CA 1
ATOM 1491 C C . LEU A 1 183 ? -18.317 15.540 13.467 1.00 94.31 183 LEU A C 1
ATOM 1493 O O . LEU A 1 183 ? -17.399 14.723 13.501 1.00 94.31 183 LEU A O 1
ATOM 1497 N N . LEU A 1 184 ? -18.755 16.153 14.571 1.00 96.19 184 LEU A N 1
ATOM 1498 C CA . LEU A 1 184 ? -18.180 15.897 15.892 1.00 96.19 184 LEU A CA 1
ATOM 1499 C C . LEU A 1 184 ? -18.398 14.442 16.328 1.00 96.19 184 LEU A C 1
ATOM 1501 O O . LEU A 1 184 ? -17.464 13.790 16.790 1.00 96.19 184 LEU A O 1
ATOM 1505 N N . ASN A 1 185 ? -19.619 13.929 16.158 1.00 96.62 185 ASN A N 1
ATOM 1506 C CA . ASN A 1 185 ? -19.950 12.548 16.496 1.00 96.62 185 ASN A CA 1
ATOM 1507 C C . ASN A 1 185 ? -19.158 11.569 15.618 1.00 96.62 185 ASN A C 1
ATOM 1509 O O . ASN A 1 185 ? -18.603 10.599 16.131 1.00 96.62 185 ASN A O 1
ATOM 1513 N N . TRP A 1 186 ? -19.029 11.867 14.323 1.00 95.88 186 TRP A N 1
ATOM 1514 C CA . TRP A 1 186 ? -18.214 11.081 13.402 1.00 95.88 186 TRP A CA 1
ATOM 1515 C C . TRP A 1 186 ? -16.753 11.002 13.862 1.00 95.88 186 TRP A C 1
ATOM 1517 O O . TRP A 1 186 ? -16.201 9.907 13.957 1.00 95.88 186 TRP A O 1
ATOM 1527 N N . TRP A 1 187 ? -16.137 12.129 14.243 1.00 96.19 187 TRP A N 1
ATOM 1528 C CA . TRP A 1 187 ? -14.761 12.144 14.755 1.00 96.19 187 TRP A CA 1
ATOM 1529 C C . TRP A 1 187 ? -14.604 11.349 16.054 1.00 96.19 187 TRP A C 1
ATOM 1531 O O . TRP A 1 187 ? -13.636 10.600 16.197 1.00 96.19 187 TRP A O 1
ATOM 1541 N N . VAL A 1 188 ? -15.557 11.459 16.985 1.00 97.44 188 VAL A N 1
ATOM 1542 C CA . VAL A 1 188 ? -15.553 10.668 18.227 1.00 97.44 188 VAL A CA 1
ATOM 1543 C C . VAL A 1 188 ? -15.630 9.172 17.916 1.00 97.44 188 VAL A C 1
ATOM 1545 O O . VAL A 1 188 ? -14.846 8.390 18.459 1.00 97.44 188 VAL A O 1
ATOM 1548 N N . GLN A 1 189 ? -16.524 8.763 17.014 1.00 97.00 189 GLN A N 1
ATOM 1549 C CA . GLN A 1 189 ? -16.648 7.367 16.596 1.00 97.00 189 GLN A CA 1
ATOM 1550 C C . GLN A 1 189 ? -15.396 6.875 15.865 1.00 97.00 189 GLN A C 1
ATOM 1552 O O . GLN A 1 189 ? -14.925 5.775 16.146 1.00 97.00 189 GLN A O 1
ATOM 1557 N N . PHE A 1 190 ? -14.818 7.692 14.982 1.00 96.69 190 PHE A N 1
ATOM 1558 C CA . PHE A 1 190 ? -13.593 7.367 14.254 1.00 96.69 190 PHE A CA 1
ATOM 1559 C C . PHE A 1 190 ? -12.437 7.115 15.221 1.00 96.69 190 PHE A C 1
ATOM 1561 O O . PHE A 1 190 ? -11.805 6.060 15.169 1.00 96.69 190 PHE A O 1
ATOM 1568 N N . LEU A 1 191 ? -12.204 8.040 16.157 1.00 96.25 191 LEU A N 1
ATOM 1569 C CA . LEU A 1 191 ? -11.155 7.901 17.167 1.00 96.25 191 LEU A CA 1
ATOM 1570 C C . LEU A 1 191 ? -11.409 6.700 18.084 1.00 96.25 191 LEU A C 1
ATOM 1572 O O . LEU A 1 191 ? -10.476 5.959 18.386 1.00 96.25 191 LEU A O 1
ATOM 1576 N N . SER A 1 192 ? -12.662 6.462 18.477 1.00 97.38 192 SER A N 1
ATOM 1577 C CA . SER A 1 192 ? -13.044 5.289 19.268 1.00 97.38 192 SER A CA 1
ATOM 1578 C C . SER A 1 192 ? -12.731 3.982 18.530 1.00 97.38 192 SER A C 1
ATOM 1580 O O . SER A 1 192 ? -12.091 3.085 19.077 1.00 97.38 192 SER A O 1
ATOM 1582 N N . ILE A 1 193 ? -13.086 3.881 17.249 1.00 96.56 193 ILE A N 1
ATOM 1583 C CA . ILE A 1 193 ? -12.789 2.693 16.442 1.00 96.56 193 ILE A CA 1
ATOM 1584 C C . ILE A 1 193 ? -11.271 2.502 16.298 1.00 96.56 193 ILE A C 1
ATOM 1586 O O . ILE A 1 193 ? -10.770 1.401 16.521 1.00 96.56 193 ILE A O 1
ATOM 1590 N N . VAL A 1 194 ? -10.527 3.558 15.967 1.00 95.06 194 VAL A N 1
ATOM 1591 C CA . VAL A 1 194 ? -9.078 3.482 15.714 1.00 95.06 194 VAL A CA 1
ATOM 1592 C C . VAL A 1 194 ? -8.279 3.165 16.983 1.00 95.06 194 VAL A C 1
ATOM 1594 O O . VAL A 1 194 ? -7.358 2.348 16.928 1.00 95.06 194 VAL A O 1
ATOM 1597 N N . PHE A 1 195 ? -8.620 3.779 18.120 1.00 94.88 195 PHE A N 1
ATOM 1598 C CA . PHE A 1 195 ? -7.811 3.709 19.343 1.00 94.88 195 PHE A CA 1
ATOM 1599 C C . PHE A 1 195 ? -8.372 2.798 20.434 1.00 94.88 195 PHE A C 1
ATOM 1601 O O . PHE A 1 195 ? -7.599 2.383 21.294 1.00 94.88 195 PHE A O 1
ATOM 1608 N N . LEU A 1 196 ? -9.669 2.471 20.423 1.00 94.88 196 LEU A N 1
ATOM 1609 C CA . LEU A 1 196 ? -10.265 1.545 21.395 1.00 94.88 196 LEU A CA 1
ATOM 1610 C C . LEU A 1 196 ? -10.522 0.171 20.779 1.00 94.88 196 LEU A C 1
ATOM 1612 O O . LEU A 1 196 ? -10.139 -0.831 21.375 1.00 94.88 196 LEU A O 1
ATOM 1616 N N . LYS A 1 197 ? -11.131 0.108 19.586 1.00 95.31 197 LYS A N 1
ATOM 1617 C CA . LYS A 1 197 ? -11.441 -1.178 18.935 1.00 95.31 197 LYS A CA 1
ATOM 1618 C C . LYS A 1 197 ? -10.236 -1.798 18.227 1.00 95.31 197 LYS A C 1
ATOM 1620 O O . LYS A 1 197 ? -10.017 -2.993 18.355 1.00 95.31 197 LYS A O 1
ATOM 1625 N N . TYR A 1 198 ? -9.469 -1.002 17.486 1.00 95.88 198 TYR A N 1
ATOM 1626 C CA . TYR A 1 198 ? -8.279 -1.443 16.746 1.00 95.88 198 TYR A CA 1
ATOM 1627 C C . TYR A 1 198 ? -6.982 -0.962 17.415 1.00 95.88 198 TYR A C 1
ATOM 1629 O O . TYR A 1 198 ? -6.016 -0.577 16.754 1.00 95.88 198 TYR A O 1
ATOM 1637 N N . ASN A 1 199 ? -6.959 -0.973 18.748 1.00 95.25 199 ASN A N 1
ATOM 1638 C CA . ASN A 1 199 ? -5.880 -0.404 19.551 1.00 95.25 199 ASN A CA 1
ATOM 1639 C C . ASN A 1 199 ? -4.503 -1.020 19.238 1.00 95.25 199 ASN A C 1
ATOM 1641 O O . ASN A 1 199 ? -3.542 -0.282 19.018 1.00 95.25 199 ASN A O 1
ATOM 1645 N N . PHE A 1 200 ? -4.393 -2.348 19.167 1.00 96.56 200 PHE A N 1
ATOM 1646 C CA . PHE A 1 200 ? -3.119 -3.045 19.009 1.00 96.56 200 PHE A CA 1
ATOM 1647 C C . PHE A 1 200 ? -2.513 -2.814 17.625 1.00 96.56 200 PHE A C 1
ATOM 1649 O O . PHE A 1 200 ? -1.321 -2.526 17.537 1.00 96.56 200 PHE A O 1
ATOM 1656 N N . ILE A 1 201 ? -3.310 -2.859 16.551 1.00 95.38 201 ILE A N 1
ATOM 1657 C CA . ILE A 1 201 ? -2.795 -2.577 15.202 1.00 95.38 201 ILE A CA 1
ATOM 1658 C C . ILE A 1 201 ? -2.417 -1.107 15.044 1.00 95.38 201 ILE A C 1
ATOM 1660 O O . ILE A 1 201 ? -1.353 -0.818 14.505 1.00 95.38 201 ILE A O 1
ATOM 1664 N N . THR A 1 202 ? -3.213 -0.177 15.577 1.00 93.12 202 THR A N 1
ATOM 1665 C CA . THR A 1 202 ? -2.893 1.254 15.526 1.00 93.12 202 THR A CA 1
ATOM 1666 C C . THR A 1 202 ? -1.613 1.566 16.293 1.00 93.12 202 THR A C 1
ATOM 1668 O O . THR A 1 202 ? -0.703 2.192 15.746 1.00 93.12 202 THR A O 1
ATOM 1671 N N . LEU A 1 203 ? -1.501 1.100 17.540 1.00 94.88 203 LEU A N 1
ATOM 1672 C CA . LEU A 1 203 ? -0.290 1.279 18.343 1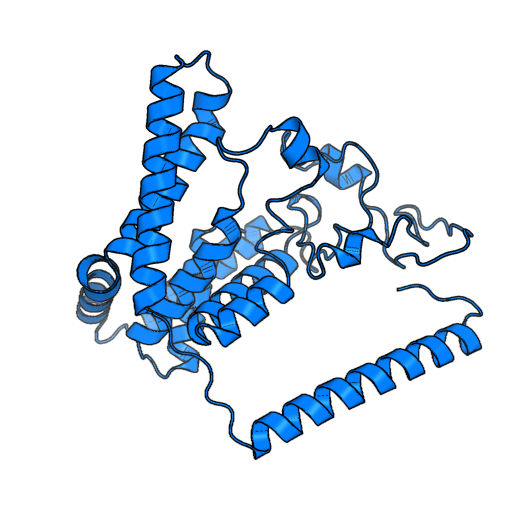.00 94.88 203 LEU A CA 1
ATOM 1673 C C . LEU A 1 203 ? 0.909 0.574 17.705 1.00 94.88 203 LEU A C 1
ATOM 1675 O O . LEU A 1 203 ? 1.998 1.142 17.668 1.00 94.88 203 LEU A O 1
ATOM 1679 N N . GLY A 1 204 ? 0.704 -0.624 17.158 1.00 95.25 204 GLY A N 1
ATOM 1680 C CA . GLY A 1 204 ? 1.726 -1.376 16.446 1.00 95.25 204 GLY A CA 1
ATOM 1681 C C . GLY A 1 204 ? 2.253 -0.628 15.221 1.00 95.25 204 GLY A C 1
ATOM 1682 O O . GLY A 1 204 ? 3.466 -0.495 15.079 1.00 95.25 204 GLY A O 1
ATOM 1683 N N . ILE A 1 205 ? 1.366 -0.058 14.395 1.00 92.75 205 ILE A N 1
ATOM 1684 C CA . ILE A 1 205 ? 1.714 0.793 13.244 1.00 92.75 205 ILE A CA 1
ATOM 1685 C C . ILE A 1 205 ? 2.478 2.033 13.715 1.00 92.75 205 ILE A C 1
ATOM 1687 O O . ILE A 1 205 ? 3.569 2.292 13.211 1.00 92.75 205 ILE A O 1
ATOM 1691 N N . ILE A 1 206 ? 1.960 2.779 14.698 1.00 92.50 206 ILE A N 1
ATOM 1692 C CA . ILE A 1 206 ? 2.615 3.992 15.219 1.00 92.50 206 ILE A CA 1
ATOM 1693 C C . ILE A 1 206 ? 4.019 3.671 15.729 1.00 92.50 206 ILE A C 1
ATOM 1695 O O . ILE A 1 206 ? 4.968 4.399 15.441 1.00 92.50 206 ILE A O 1
ATOM 1699 N N . LEU A 1 207 ? 4.165 2.577 16.471 1.00 93.12 207 LEU A N 1
ATOM 1700 C CA . LEU A 1 207 ? 5.432 2.182 17.060 1.00 93.12 207 LEU A CA 1
ATOM 1701 C C . LEU A 1 207 ? 6.406 1.685 15.985 1.00 93.12 207 LEU A C 1
ATOM 1703 O O . LEU A 1 207 ? 7.555 2.123 15.961 1.00 93.12 207 LEU A O 1
ATOM 1707 N N . PHE A 1 208 ? 5.951 0.850 15.050 1.00 93.06 208 PHE A N 1
ATOM 1708 C CA . PHE A 1 208 ? 6.775 0.344 13.953 1.00 93.06 208 PHE A CA 1
ATOM 1709 C C . PHE A 1 208 ? 7.252 1.476 13.033 1.00 93.06 208 PHE A C 1
ATOM 1711 O O . PHE A 1 208 ? 8.458 1.625 12.815 1.00 93.06 208 PHE A O 1
ATOM 1718 N N . TYR A 1 209 ? 6.336 2.327 12.555 1.00 89.88 209 TYR A N 1
ATOM 1719 C CA . TYR A 1 209 ? 6.672 3.465 11.697 1.00 89.88 209 TYR A CA 1
ATOM 1720 C C . TYR A 1 209 ? 7.437 4.547 12.432 1.00 89.88 209 TYR A C 1
ATOM 1722 O O . TYR A 1 209 ? 8.430 5.038 11.908 1.00 89.88 209 TYR A O 1
ATOM 1730 N N . GLY A 1 210 ? 6.986 4.953 13.617 1.00 90.19 210 GLY A N 1
ATOM 1731 C CA . GLY A 1 210 ? 7.591 6.054 14.359 1.00 90.19 210 GLY A CA 1
ATOM 1732 C C . GLY A 1 210 ? 9.043 5.750 14.712 1.00 90.19 210 GLY A C 1
ATOM 1733 O O . GLY A 1 210 ? 9.939 6.547 14.421 1.00 90.19 210 GLY A O 1
ATOM 1734 N N . ILE A 1 211 ? 9.295 4.559 15.263 1.00 92.38 211 ILE A N 1
ATOM 1735 C CA . ILE A 1 211 ? 10.647 4.110 15.613 1.00 92.38 211 ILE A CA 1
ATOM 1736 C C . ILE A 1 211 ? 11.476 3.821 14.357 1.00 92.38 211 ILE A C 1
ATOM 1738 O O . ILE A 1 211 ? 12.639 4.230 14.278 1.00 92.38 211 ILE A O 1
ATOM 1742 N N . GLY A 1 212 ? 10.886 3.175 13.350 1.00 88.81 212 GLY A N 1
ATOM 1743 C CA . GLY A 1 212 ? 11.555 2.900 12.082 1.00 88.81 212 GLY A CA 1
ATOM 1744 C C . GLY A 1 212 ? 11.974 4.173 11.340 1.00 88.81 212 GLY A C 1
ATOM 1745 O O . GLY A 1 212 ? 13.097 4.278 10.845 1.00 88.81 212 GLY A O 1
ATOM 1746 N N . GLU A 1 213 ? 11.109 5.183 11.300 1.00 88.06 213 GLU A N 1
ATOM 1747 C CA . GLU A 1 213 ? 11.380 6.461 10.645 1.00 88.06 213 GLU A CA 1
ATOM 1748 C C . GLU A 1 213 ? 12.406 7.288 11.426 1.00 88.06 213 GLU A C 1
ATOM 1750 O O . GLU A 1 213 ? 13.281 7.915 10.818 1.00 88.06 213 GLU A O 1
ATOM 1755 N N . LEU A 1 214 ? 12.371 7.238 12.763 1.00 89.50 214 LEU A N 1
ATOM 1756 C CA . LEU A 1 214 ? 13.415 7.817 13.610 1.00 89.50 214 LEU A CA 1
ATOM 1757 C C . LEU A 1 214 ? 14.782 7.185 13.312 1.00 89.50 214 LEU A C 1
ATOM 1759 O O . LEU A 1 214 ? 15.780 7.904 13.165 1.00 89.50 214 LEU A O 1
ATOM 1763 N N . TRP A 1 215 ? 14.828 5.855 13.172 1.00 88.19 215 TRP A N 1
ATOM 1764 C CA . TRP A 1 215 ? 16.037 5.156 12.750 1.00 88.19 215 TRP A CA 1
ATOM 1765 C C . TRP A 1 215 ? 16.515 5.645 11.386 1.00 88.19 215 TRP A C 1
ATOM 1767 O O . TRP A 1 215 ? 17.641 6.131 11.258 1.00 88.19 215 TRP A O 1
ATOM 1777 N N . ARG A 1 216 ? 15.637 5.577 10.384 1.00 83.81 216 ARG A N 1
ATOM 1778 C CA . ARG A 1 216 ? 15.944 5.891 8.988 1.00 83.81 216 ARG A CA 1
ATOM 1779 C C . ARG A 1 216 ? 16.366 7.347 8.784 1.00 83.81 216 ARG A C 1
ATOM 1781 O O . ARG A 1 216 ? 17.270 7.621 8.001 1.00 83.81 216 ARG A O 1
ATOM 1788 N N . ARG A 1 217 ? 15.743 8.315 9.452 1.00 83.56 217 ARG A N 1
ATOM 1789 C CA . ARG A 1 217 ? 16.076 9.733 9.224 1.00 83.56 217 ARG A CA 1
ATOM 1790 C C . ARG A 1 217 ? 17.254 10.224 10.047 1.00 83.56 217 ARG A C 1
ATOM 1792 O O . ARG A 1 217 ? 17.929 11.152 9.609 1.00 83.56 217 ARG A O 1
ATOM 1799 N N . ARG A 1 218 ? 17.477 9.660 11.235 1.00 85.00 218 ARG A N 1
ATOM 1800 C CA . ARG A 1 218 ? 18.441 10.213 12.198 1.00 85.00 218 ARG A CA 1
ATOM 1801 C C . ARG A 1 218 ? 19.445 9.174 12.669 1.00 85.00 218 ARG A C 1
ATOM 1803 O O . ARG A 1 218 ? 20.634 9.308 12.394 1.00 85.00 218 ARG A O 1
ATOM 1810 N N . LEU A 1 219 ? 18.977 8.139 13.362 1.00 85.88 219 LEU A N 1
ATOM 1811 C CA . LEU A 1 219 ? 19.864 7.288 14.161 1.00 85.88 219 LEU A CA 1
ATOM 1812 C C . LEU A 1 219 ? 20.796 6.417 13.315 1.00 85.88 219 LEU A C 1
ATOM 1814 O O . LEU A 1 219 ? 21.912 6.150 13.749 1.00 85.88 219 LEU A O 1
ATOM 1818 N N . GLN A 1 220 ? 20.403 6.043 12.094 1.00 82.81 220 GLN A N 1
ATOM 1819 C CA . GLN A 1 220 ? 21.266 5.260 11.207 1.00 82.81 220 GLN A CA 1
ATOM 1820 C C . GLN A 1 220 ? 22.529 6.006 10.744 1.00 82.81 220 GLN A C 1
ATOM 1822 O O . GLN A 1 220 ? 23.492 5.375 10.314 1.00 82.81 220 GLN A O 1
ATOM 1827 N N . PHE A 1 221 ? 22.533 7.342 10.818 1.00 82.50 221 PHE A N 1
ATOM 1828 C CA . PHE A 1 221 ? 23.682 8.184 10.465 1.00 82.50 221 PHE A CA 1
ATOM 1829 C C . PHE A 1 221 ? 24.546 8.542 11.677 1.00 82.50 221 PHE A C 1
ATOM 1831 O O . PHE A 1 221 ? 25.604 9.149 11.529 1.00 82.50 221 PHE A O 1
ATOM 1838 N N . MET A 1 222 ? 24.100 8.168 12.876 1.00 86.19 222 MET A N 1
ATOM 1839 C CA . MET A 1 222 ? 24.810 8.401 14.123 1.00 86.19 222 MET A CA 1
ATOM 1840 C C . MET A 1 222 ? 25.538 7.126 14.552 1.00 86.19 222 MET A C 1
ATOM 1842 O O . MET A 1 222 ? 25.085 6.008 14.302 1.00 86.19 222 MET A O 1
ATOM 1846 N N . ARG A 1 223 ? 26.660 7.276 15.263 1.00 84.44 223 ARG A N 1
ATOM 1847 C CA . ARG A 1 223 ? 27.292 6.149 15.963 1.00 84.44 223 ARG A CA 1
ATOM 1848 C C . ARG A 1 223 ? 26.478 5.816 17.213 1.00 84.44 223 ARG A C 1
ATOM 1850 O O . ARG A 1 223 ? 26.774 6.292 18.303 1.00 84.44 223 ARG A O 1
ATOM 1857 N N . VAL A 1 224 ? 25.417 5.037 17.037 1.00 88.44 224 VAL A N 1
ATOM 1858 C CA . VAL A 1 224 ? 24.568 4.554 18.133 1.00 88.44 224 VAL A CA 1
ATOM 1859 C C . VAL A 1 224 ? 25.180 3.339 18.827 1.00 88.44 224 VAL A C 1
ATOM 1861 O O . VAL A 1 224 ? 25.832 2.505 18.199 1.00 88.44 224 VAL A O 1
ATOM 1864 N N . SER A 1 225 ? 24.945 3.219 20.135 1.00 91.94 225 SER A N 1
ATOM 1865 C CA . SER A 1 225 ? 25.399 2.062 20.908 1.00 91.94 225 SER A CA 1
ATOM 1866 C C . SER A 1 225 ? 24.674 0.775 20.485 1.00 91.94 225 SER A C 1
ATOM 1868 O O . SER A 1 225 ? 23.546 0.808 19.979 1.00 91.94 225 SER A O 1
ATOM 1870 N N . LYS A 1 226 ? 25.290 -0.384 20.752 1.00 90.50 226 LYS A N 1
ATOM 1871 C CA . LYS A 1 226 ? 24.656 -1.696 20.535 1.00 90.50 226 LYS A CA 1
ATOM 1872 C C . LYS A 1 226 ? 23.334 -1.815 21.305 1.00 90.50 226 LYS A C 1
ATOM 1874 O O . LYS A 1 226 ? 22.360 -2.308 20.745 1.00 90.50 226 LYS A O 1
ATOM 1879 N N . ASN A 1 227 ? 23.279 -1.300 22.535 1.00 92.94 227 ASN A N 1
ATOM 1880 C CA . ASN A 1 227 ? 22.075 -1.319 23.370 1.00 92.94 227 ASN A CA 1
ATOM 1881 C C . ASN A 1 227 ? 20.951 -0.492 22.743 1.00 92.94 227 ASN A C 1
ATOM 1883 O O . ASN A 1 227 ? 19.828 -0.971 22.638 1.00 92.94 227 ASN A O 1
ATOM 1887 N N . THR A 1 228 ? 21.260 0.705 22.238 1.00 90.12 228 THR A N 1
ATOM 1888 C CA . THR A 1 228 ? 20.286 1.544 21.523 1.00 90.12 228 THR A CA 1
ATOM 1889 C C . THR A 1 228 ? 19.726 0.815 20.303 1.00 90.12 228 THR A C 1
ATOM 1891 O O . THR A 1 228 ? 18.517 0.805 20.096 1.00 90.12 228 THR A O 1
ATOM 1894 N N . LYS A 1 229 ? 20.582 0.150 19.516 1.00 89.69 229 LYS A N 1
ATOM 1895 C CA . LYS A 1 229 ? 20.132 -0.632 18.357 1.00 89.69 229 LYS A CA 1
ATOM 1896 C C . LYS A 1 229 ? 19.220 -1.795 18.767 1.00 89.69 229 LYS A C 1
ATOM 1898 O O . LYS A 1 229 ? 18.210 -2.014 18.108 1.00 89.69 229 LYS A O 1
ATOM 1903 N N . ILE A 1 230 ? 19.550 -2.503 19.850 1.00 91.94 230 ILE A N 1
ATOM 1904 C CA . ILE A 1 230 ? 18.711 -3.581 20.396 1.00 91.94 230 ILE A CA 1
ATOM 1905 C C . ILE A 1 230 ? 17.349 -3.032 20.818 1.00 91.94 230 ILE A C 1
ATOM 1907 O O . ILE A 1 230 ? 16.342 -3.584 20.401 1.00 91.94 230 ILE A O 1
ATOM 1911 N N . VAL A 1 231 ? 17.300 -1.920 21.559 1.00 93.31 231 VAL A N 1
ATOM 1912 C CA . VAL A 1 231 ? 16.034 -1.295 21.979 1.00 93.31 231 VAL A CA 1
ATOM 1913 C C . VAL A 1 231 ? 15.156 -0.958 20.773 1.00 93.31 231 VAL A C 1
ATOM 1915 O O . VAL A 1 231 ? 13.973 -1.274 20.776 1.00 93.31 231 VAL A O 1
ATOM 1918 N N . ILE A 1 232 ? 15.730 -0.380 19.716 1.00 91.81 232 ILE A N 1
ATOM 1919 C CA . ILE A 1 232 ? 14.987 -0.028 18.496 1.00 91.81 232 ILE A CA 1
ATOM 1920 C C . ILE A 1 232 ? 14.433 -1.279 17.811 1.00 91.81 232 ILE A C 1
ATOM 1922 O O . ILE A 1 232 ? 13.256 -1.306 17.467 1.00 91.81 232 ILE A O 1
ATOM 1926 N N . ILE A 1 233 ? 15.251 -2.325 17.651 1.00 91.81 233 ILE A N 1
ATOM 1927 C CA . ILE A 1 233 ? 14.814 -3.604 17.073 1.00 91.81 233 ILE A CA 1
ATOM 1928 C C . ILE A 1 233 ? 13.701 -4.223 17.919 1.00 91.81 233 ILE A C 1
ATOM 1930 O O . ILE A 1 233 ? 12.693 -4.650 17.362 1.00 91.81 233 ILE A O 1
ATOM 1934 N N . SER A 1 234 ? 13.858 -4.258 19.243 1.00 94.00 234 SER A N 1
ATOM 1935 C CA . SER A 1 234 ? 12.872 -4.831 20.161 1.00 94.00 234 SER A CA 1
ATOM 1936 C C . SER A 1 234 ? 11.551 -4.077 20.111 1.00 94.00 234 SER A C 1
ATOM 1938 O O . SER A 1 234 ? 10.503 -4.708 20.020 1.00 94.00 234 SER A O 1
ATOM 1940 N N . LEU A 1 235 ? 11.594 -2.741 20.103 1.00 94.88 235 LEU A N 1
ATOM 1941 C CA . LEU A 1 235 ? 10.407 -1.910 19.934 1.00 94.88 235 LEU A CA 1
ATOM 1942 C C . LEU A 1 235 ? 9.743 -2.216 18.590 1.00 94.88 235 LEU A C 1
ATOM 1944 O O . LEU A 1 235 ? 8.594 -2.636 18.570 1.00 94.88 235 LEU A O 1
ATOM 1948 N N . MET A 1 236 ? 10.461 -2.114 17.472 1.00 93.56 236 MET A N 1
ATOM 1949 C CA . MET A 1 236 ? 9.879 -2.428 16.162 1.00 93.56 236 MET A CA 1
ATOM 1950 C C . MET A 1 236 ? 9.299 -3.848 16.098 1.00 93.56 236 MET A C 1
ATOM 1952 O O . MET A 1 236 ? 8.215 -4.041 15.561 1.00 93.56 236 MET A O 1
ATOM 1956 N N . THR A 1 237 ? 9.978 -4.834 16.684 1.00 93.44 237 THR A N 1
ATOM 1957 C CA . THR A 1 237 ? 9.490 -6.220 16.746 1.00 93.44 237 THR A CA 1
ATOM 1958 C C . THR A 1 237 ? 8.196 -6.308 17.551 1.00 93.44 237 THR A C 1
ATOM 1960 O O . THR A 1 237 ? 7.242 -6.922 17.087 1.00 93.44 237 THR A O 1
ATOM 1963 N N . LEU A 1 238 ? 8.123 -5.642 18.708 1.00 96.25 238 LEU A N 1
ATOM 1964 C CA . LEU A 1 238 ? 6.899 -5.538 19.500 1.00 96.25 238 LEU A CA 1
ATOM 1965 C C . LEU A 1 238 ? 5.762 -4.902 18.688 1.00 96.25 238 LEU A C 1
ATOM 1967 O O . LEU A 1 238 ? 4.662 -5.442 18.666 1.00 96.25 238 LEU A O 1
ATOM 1971 N N . GLY A 1 239 ? 6.035 -3.813 17.962 1.00 95.25 239 GLY A N 1
ATOM 1972 C CA . GLY A 1 239 ? 5.050 -3.174 17.085 1.00 95.25 239 GLY A CA 1
ATOM 1973 C C . GLY A 1 239 ? 4.538 -4.118 15.994 1.00 95.25 239 GLY A C 1
ATOM 1974 O O . GLY A 1 239 ? 3.331 -4.232 15.795 1.00 95.25 239 GLY A O 1
ATOM 1975 N N . GLY A 1 240 ? 5.439 -4.864 15.350 1.00 94.12 240 GLY A N 1
ATOM 1976 C CA . GLY A 1 240 ? 5.079 -5.891 14.370 1.00 94.12 240 GLY A CA 1
ATOM 1977 C C . GLY A 1 240 ? 4.224 -7.010 14.971 1.00 94.12 240 GLY A C 1
ATOM 1978 O O . GLY A 1 240 ? 3.220 -7.398 14.379 1.00 94.12 240 GLY A O 1
ATOM 1979 N N . LEU A 1 241 ? 4.563 -7.484 16.173 1.00 95.94 241 LEU A N 1
ATOM 1980 C CA . LEU A 1 241 ? 3.775 -8.494 16.884 1.00 95.94 241 LEU A CA 1
ATOM 1981 C C . LEU A 1 241 ? 2.370 -7.991 17.235 1.00 95.94 241 LEU A C 1
ATOM 1983 O O . LEU A 1 241 ? 1.418 -8.751 17.095 1.00 95.94 241 LEU A O 1
ATOM 1987 N N . MET A 1 242 ? 2.214 -6.723 17.629 1.00 97.12 242 MET A N 1
ATOM 1988 C CA . MET A 1 242 ? 0.897 -6.128 17.895 1.00 97.12 242 MET A CA 1
ATOM 1989 C C . MET A 1 242 ? 0.038 -6.033 16.624 1.00 97.12 242 MET A C 1
ATOM 1991 O O . MET A 1 242 ? -1.155 -6.333 16.671 1.00 97.12 242 MET A O 1
ATOM 1995 N N . ILE A 1 243 ? 0.645 -5.670 15.483 1.00 95.38 243 ILE A N 1
ATOM 1996 C CA . ILE A 1 243 ? -0.031 -5.667 14.173 1.00 95.38 243 ILE A CA 1
ATOM 1997 C C . ILE A 1 243 ? -0.513 -7.076 13.827 1.00 95.38 243 ILE A C 1
ATOM 1999 O O . ILE A 1 243 ? -1.671 -7.246 13.456 1.00 95.38 243 ILE A O 1
ATOM 2003 N N . VAL A 1 244 ? 0.352 -8.085 13.971 1.00 94.06 244 VAL A N 1
ATOM 2004 C CA . VAL A 1 244 ? -0.002 -9.483 13.684 1.00 94.06 244 VAL A CA 1
ATOM 2005 C C . VAL A 1 244 ? -1.101 -9.970 14.625 1.00 94.06 244 VAL A C 1
ATOM 2007 O O . VAL A 1 244 ? -2.085 -10.525 14.151 1.00 94.06 244 VAL A O 1
ATOM 2010 N N . TYR A 1 245 ? -0.969 -9.724 15.931 1.00 95.94 245 TYR A N 1
ATOM 2011 C CA . TYR A 1 245 ? -1.943 -10.132 16.944 1.00 95.94 245 TYR A CA 1
ATOM 2012 C C . TYR A 1 245 ? -3.351 -9.618 16.613 1.00 95.94 245 TYR A C 1
ATOM 2014 O O . TYR A 1 245 ? -4.279 -10.409 16.462 1.00 95.94 245 TYR A O 1
ATOM 2022 N N . GLN A 1 246 ? -3.497 -8.308 16.399 1.00 95.12 246 GLN A N 1
ATOM 2023 C CA . GLN A 1 246 ? -4.790 -7.728 16.034 1.00 95.12 246 GLN A CA 1
ATOM 2024 C C . GLN A 1 246 ? -5.242 -8.157 14.637 1.00 95.12 246 GLN A C 1
ATOM 2026 O O . GLN A 1 246 ? -6.434 -8.340 14.405 1.00 95.12 246 GLN A O 1
ATOM 2031 N N . GLY A 1 247 ? -4.300 -8.320 13.706 1.00 92.19 247 GLY A N 1
ATOM 2032 C CA . GLY A 1 247 ? -4.572 -8.793 12.355 1.00 92.19 247 GLY A CA 1
ATOM 2033 C C . GLY A 1 247 ? -5.251 -10.160 12.356 1.00 92.19 247 GLY A C 1
ATOM 2034 O O . GLY A 1 247 ? -6.211 -10.345 11.615 1.00 92.19 247 GLY A O 1
ATOM 2035 N N . LEU A 1 248 ? -4.829 -11.081 13.230 1.00 92.62 248 LEU A N 1
ATOM 2036 C CA . LEU A 1 248 ? -5.464 -12.395 13.390 1.00 92.62 248 LEU A CA 1
ATOM 2037 C C . LEU A 1 248 ? -6.934 -12.284 13.820 1.00 92.62 248 LEU A C 1
ATOM 2039 O O . LEU A 1 248 ? -7.776 -13.003 13.288 1.00 92.62 248 LEU A O 1
ATOM 2043 N N . GLU A 1 249 ? -7.266 -11.349 14.713 1.00 92.31 249 GLU A N 1
ATOM 2044 C CA . GLU A 1 249 ? -8.658 -11.077 15.111 1.00 92.31 249 GLU A CA 1
ATOM 2045 C C . GLU A 1 249 ? -9.486 -10.448 13.975 1.00 92.31 249 GLU A C 1
ATOM 2047 O O . GLU A 1 249 ? -10.714 -10.529 13.968 1.00 92.31 249 GLU A O 1
ATOM 2052 N N . MET A 1 250 ? -8.824 -9.830 12.993 1.00 91.31 250 MET A N 1
ATOM 2053 C CA . MET A 1 250 ? -9.449 -9.242 11.807 1.00 91.31 250 MET A CA 1
ATOM 2054 C C . MET A 1 250 ? -9.616 -10.242 10.655 1.00 91.31 250 MET A C 1
ATOM 2056 O O . MET A 1 250 ? -10.043 -9.836 9.571 1.00 91.31 250 MET A O 1
ATOM 2060 N N . PHE A 1 251 ? -9.292 -11.524 10.847 1.00 92.06 251 PHE A N 1
ATOM 2061 C CA . PHE A 1 251 ? -9.475 -12.544 9.818 1.00 92.06 251 PHE A CA 1
ATOM 2062 C C . PHE A 1 251 ? -10.949 -12.645 9.407 1.00 92.06 251 PHE A C 1
ATOM 2064 O O . PHE A 1 251 ? -11.824 -12.972 10.209 1.00 92.06 251 PHE A O 1
ATOM 2071 N N . ASN A 1 252 ? -11.229 -12.350 8.140 1.00 90.81 252 ASN A N 1
ATOM 2072 C CA . ASN A 1 252 ? -12.571 -12.403 7.576 1.00 90.81 252 ASN A CA 1
ATOM 2073 C C . ASN A 1 252 ? -12.463 -12.759 6.091 1.00 90.81 252 ASN A C 1
ATOM 2075 O O . ASN A 1 252 ? -12.552 -11.870 5.237 1.00 90.81 252 ASN A O 1
ATOM 2079 N N . PRO A 1 253 ? -12.194 -14.034 5.777 1.00 86.44 253 PRO A N 1
ATOM 2080 C CA . PRO A 1 253 ? -11.903 -14.439 4.418 1.00 86.44 253 PRO A CA 1
ATOM 2081 C C . PRO A 1 253 ? -13.133 -14.281 3.531 1.00 86.44 253 PRO A C 1
ATOM 2083 O O . PRO A 1 253 ? -14.275 -14.442 3.975 1.00 86.44 253 PRO A O 1
ATOM 2086 N N . ILE A 1 254 ? -12.895 -14.011 2.249 1.00 84.00 254 ILE A N 1
ATOM 2087 C CA . ILE A 1 254 ? -13.967 -13.994 1.254 1.00 84.00 254 ILE A CA 1
ATOM 2088 C C . ILE A 1 254 ? -14.594 -15.387 1.202 1.00 84.00 254 ILE A C 1
ATOM 2090 O O . ILE A 1 254 ? -13.929 -16.379 0.904 1.00 84.00 254 ILE A O 1
ATOM 2094 N N . LYS A 1 255 ? -15.897 -15.455 1.471 1.00 84.25 255 LYS A N 1
ATOM 2095 C CA . LYS A 1 255 ? -16.681 -16.676 1.296 1.00 84.25 255 LYS A CA 1
ATOM 2096 C C . LYS A 1 255 ? -17.201 -16.707 -0.130 1.00 84.25 255 LYS A C 1
ATOM 2098 O O . LYS A 1 255 ? -18.231 -16.110 -0.416 1.00 84.25 255 LYS A O 1
ATOM 2103 N N . LEU A 1 256 ? -16.463 -17.380 -1.006 1.00 82.75 256 LEU A N 1
ATOM 2104 C CA . LEU A 1 256 ? -16.883 -17.574 -2.387 1.00 82.75 256 LEU A CA 1
ATOM 2105 C C . LEU A 1 256 ? -17.948 -18.670 -2.459 1.00 82.75 256 LEU A C 1
ATOM 2107 O O . LEU A 1 256 ? -17.770 -19.779 -1.951 1.00 82.75 256 LEU A O 1
ATOM 2111 N N . THR A 1 257 ? -19.051 -18.357 -3.117 1.00 90.25 257 THR A N 1
ATOM 2112 C CA . THR A 1 257 ? -20.052 -19.328 -3.554 1.00 90.25 257 THR A CA 1
ATOM 2113 C C . THR A 1 257 ? -19.500 -20.195 -4.688 1.00 90.25 257 THR A C 1
ATOM 2115 O O . THR A 1 257 ? -18.545 -19.828 -5.374 1.00 90.25 257 THR A O 1
ATOM 2118 N N . SER A 1 258 ? -20.127 -21.345 -4.945 1.00 90.00 258 SER A N 1
ATOM 2119 C CA . SER A 1 258 ? -19.758 -22.213 -6.076 1.00 90.00 258 SER A CA 1
ATOM 2120 C C . SER A 1 258 ? -19.831 -21.488 -7.424 1.00 90.00 258 SER A C 1
ATOM 2122 O O . SER A 1 258 ? -19.000 -21.720 -8.301 1.00 90.00 258 SER A O 1
ATOM 2124 N N . TYR A 1 259 ? -20.795 -20.576 -7.577 1.00 90.56 259 TYR A N 1
ATOM 2125 C CA . TYR A 1 259 ? -20.906 -19.720 -8.752 1.00 90.56 259 TYR A CA 1
ATOM 2126 C C . TYR A 1 259 ? -19.700 -18.785 -8.886 1.00 90.56 259 TYR A C 1
ATOM 2128 O O . TYR A 1 259 ? -19.088 -18.727 -9.950 1.00 90.56 259 TYR A O 1
ATOM 2136 N N . GLU A 1 260 ? -19.315 -18.092 -7.814 1.00 85.19 260 GLU A N 1
ATOM 2137 C CA . GLU A 1 260 ? -18.173 -17.173 -7.839 1.00 85.19 260 GLU A CA 1
ATOM 2138 C C . GLU A 1 260 ? -16.850 -17.904 -8.079 1.00 85.19 260 GLU A C 1
ATOM 2140 O O . GLU A 1 260 ? -16.031 -17.411 -8.851 1.00 85.19 260 GLU A O 1
ATOM 2145 N N . ILE A 1 261 ? -16.660 -19.100 -7.508 1.00 87.38 261 ILE A N 1
ATOM 2146 C CA . ILE A 1 261 ? -15.493 -19.950 -7.802 1.00 87.38 261 ILE A CA 1
ATOM 2147 C C . ILE A 1 261 ? -15.428 -20.246 -9.303 1.00 87.38 261 ILE A C 1
ATOM 2149 O O . ILE A 1 261 ? -14.400 -20.002 -9.933 1.00 87.38 261 ILE A O 1
ATOM 2153 N N . ARG A 1 262 ? -16.546 -20.676 -9.901 1.00 92.00 262 ARG A N 1
ATOM 2154 C CA . ARG A 1 262 ? -16.622 -20.947 -11.343 1.00 92.00 262 ARG A CA 1
ATOM 2155 C C . ARG A 1 262 ? -16.338 -19.700 -12.185 1.00 92.00 262 ARG A C 1
ATOM 2157 O O . ARG A 1 262 ? -15.701 -19.797 -13.232 1.00 92.00 262 ARG A O 1
ATOM 2164 N N . MET A 1 263 ? -16.794 -18.528 -11.746 1.00 88.81 263 MET A N 1
ATOM 2165 C CA . MET A 1 263 ? -16.495 -17.263 -12.422 1.00 88.81 263 MET A CA 1
ATOM 2166 C C . MET A 1 263 ? -15.009 -16.908 -12.330 1.00 88.81 263 MET A C 1
ATOM 2168 O O . MET A 1 263 ? -14.426 -16.510 -13.336 1.00 88.81 263 MET A O 1
ATOM 2172 N N . VAL A 1 264 ? -14.378 -17.091 -11.166 1.00 80.56 264 VAL A N 1
ATOM 2173 C CA . VAL A 1 264 ? -12.930 -16.890 -10.991 1.00 80.56 264 VAL A CA 1
ATOM 2174 C C . VAL A 1 264 ? -12.144 -17.837 -11.896 1.00 80.56 264 VAL A C 1
ATOM 2176 O O . VAL A 1 264 ? -11.252 -17.384 -12.612 1.00 80.56 264 VAL A O 1
ATOM 2179 N N . GLU A 1 265 ? -12.501 -19.121 -11.937 1.00 86.62 265 GLU A N 1
ATOM 2180 C CA . GLU A 1 265 ? -11.891 -20.098 -12.847 1.00 86.62 265 GLU A CA 1
ATOM 2181 C C . GLU A 1 265 ? -12.021 -19.662 -14.309 1.00 86.62 265 GLU A C 1
ATOM 2183 O O . GLU A 1 265 ? -11.032 -19.643 -15.044 1.00 86.62 265 GLU A O 1
ATOM 2188 N N . LEU A 1 266 ? -13.220 -19.246 -14.726 1.00 92.62 266 LEU A N 1
ATOM 2189 C CA . LEU A 1 266 ? -13.467 -18.780 -16.088 1.00 92.62 266 LEU A CA 1
ATOM 2190 C C . LEU A 1 266 ? -12.651 -17.526 -16.423 1.00 92.62 266 LEU A C 1
ATOM 2192 O O . LEU A 1 266 ? -12.112 -17.436 -17.526 1.00 92.62 266 LEU A O 1
ATOM 2196 N N . ILE A 1 267 ? -12.526 -16.578 -15.490 1.00 83.50 267 ILE A N 1
ATOM 2197 C CA . ILE A 1 267 ? -11.690 -15.381 -15.653 1.00 83.50 267 ILE A CA 1
ATOM 2198 C C . ILE A 1 267 ? -10.223 -15.781 -15.822 1.00 83.50 267 ILE A C 1
ATOM 2200 O O . ILE A 1 267 ? -9.573 -15.296 -16.745 1.00 83.50 267 ILE A O 1
ATOM 2204 N N . LEU A 1 268 ? -9.705 -16.681 -14.981 1.00 82.31 268 LEU A N 1
ATOM 2205 C CA . LEU A 1 268 ? -8.315 -17.140 -15.057 1.00 82.31 268 LEU A CA 1
ATOM 2206 C C . LEU A 1 268 ? -8.028 -17.858 -16.380 1.00 82.31 268 LEU A C 1
ATOM 2208 O O . LEU A 1 268 ? -7.025 -17.563 -17.033 1.00 82.31 268 LEU A O 1
ATOM 2212 N N . ILE A 1 269 ? -8.927 -18.746 -16.809 1.00 90.50 269 ILE A N 1
ATOM 2213 C CA . ILE A 1 269 ? -8.830 -19.436 -18.101 1.00 90.50 269 ILE A CA 1
ATOM 2214 C C . ILE A 1 269 ? -8.875 -18.419 -19.247 1.00 90.50 269 ILE A C 1
ATOM 2216 O O . ILE A 1 269 ? -8.031 -18.462 -20.142 1.00 90.50 269 ILE A O 1
ATOM 2220 N N . SER A 1 270 ? -9.810 -17.466 -19.206 1.00 91.44 270 SER A N 1
ATOM 2221 C CA . SER A 1 270 ? -9.951 -16.429 -20.236 1.00 91.44 270 SER A CA 1
ATOM 2222 C C . SER A 1 270 ? -8.717 -15.531 -20.313 1.00 91.44 270 SER A C 1
ATOM 2224 O O . SER A 1 270 ? -8.261 -15.209 -21.408 1.00 91.44 270 SER A O 1
ATOM 2226 N N . LEU A 1 271 ? -8.136 -15.165 -19.168 1.00 81.44 271 LEU A N 1
ATOM 2227 C CA . LEU A 1 271 ? -6.915 -14.367 -19.093 1.00 81.44 271 LEU A CA 1
ATOM 2228 C C . LEU A 1 271 ? -5.717 -15.140 -19.649 1.00 81.44 271 LEU A C 1
ATOM 2230 O O . LEU A 1 271 ? -4.951 -14.583 -20.432 1.00 81.44 271 LEU A O 1
ATOM 2234 N N . ALA A 1 272 ? -5.584 -16.428 -19.318 1.00 84.19 272 ALA A N 1
ATOM 2235 C CA . ALA A 1 272 ? -4.534 -17.282 -19.866 1.00 84.19 272 ALA A CA 1
ATOM 2236 C C . ALA A 1 272 ? -4.658 -17.433 -21.391 1.00 84.19 272 ALA A C 1
ATOM 2238 O O . ALA A 1 272 ? -3.683 -17.220 -22.113 1.00 84.19 272 ALA A O 1
ATOM 2239 N N . ILE A 1 273 ? -5.860 -17.729 -21.899 1.00 92.88 273 ILE A N 1
ATOM 2240 C CA . ILE A 1 273 ? -6.127 -17.834 -23.342 1.00 92.88 273 ILE A CA 1
ATOM 2241 C C . ILE A 1 273 ? -5.872 -16.493 -24.036 1.00 92.88 273 ILE A C 1
ATOM 2243 O O . ILE A 1 273 ? -5.223 -16.459 -25.084 1.00 92.88 273 ILE A O 1
ATOM 2247 N N . GLY A 1 274 ? -6.339 -15.387 -23.455 1.00 89.69 274 GLY A N 1
ATOM 2248 C CA . GLY A 1 274 ? -6.128 -14.038 -23.975 1.00 89.69 274 GLY A CA 1
ATOM 2249 C C . GLY A 1 274 ? -4.647 -13.665 -24.038 1.00 89.69 274 GLY A C 1
ATOM 2250 O O . GLY A 1 274 ? -4.194 -13.142 -25.054 1.00 89.69 274 GLY A O 1
ATOM 2251 N N . PHE A 1 275 ? -3.873 -14.002 -23.005 1.00 82.44 275 PHE A N 1
ATOM 2252 C CA . PHE A 1 275 ? -2.429 -13.773 -22.960 1.00 82.44 275 PHE A CA 1
ATOM 2253 C C . PHE A 1 275 ? -1.662 -14.633 -23.975 1.00 82.44 275 PHE A C 1
ATOM 2255 O O . PHE A 1 275 ? -0.783 -14.140 -24.677 1.00 82.44 275 PHE A O 1
ATOM 2262 N N . ILE A 1 276 ? -2.018 -15.912 -24.127 1.00 88.00 276 ILE A N 1
ATOM 2263 C CA . ILE A 1 276 ? -1.436 -16.770 -25.172 1.00 88.00 276 ILE A CA 1
ATOM 2264 C C . ILE A 1 276 ? -1.764 -16.204 -26.559 1.00 88.00 276 ILE A C 1
ATOM 2266 O O . ILE A 1 276 ? -0.881 -16.086 -27.411 1.00 88.00 276 ILE A O 1
ATOM 2270 N N . SER A 1 277 ? -3.018 -15.806 -26.773 1.00 92.00 277 SER A N 1
ATOM 2271 C CA . SER A 1 277 ? -3.477 -15.220 -28.035 1.00 92.00 277 SER A CA 1
ATOM 2272 C C . SER A 1 277 ? -2.755 -13.910 -28.344 1.00 92.00 277 SER A C 1
ATOM 2274 O O . SER A 1 277 ? -2.355 -13.697 -29.489 1.00 92.00 277 SER A O 1
ATOM 2276 N N . SER A 1 278 ? -2.522 -13.055 -27.342 1.00 83.25 278 SER A N 1
ATOM 2277 C CA . SER A 1 278 ? -1.7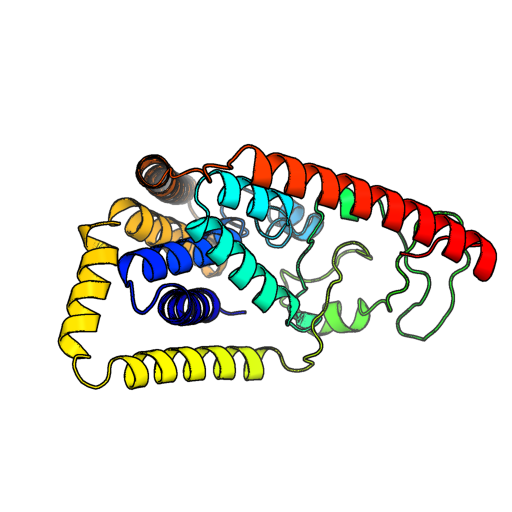72 -11.808 -27.515 1.00 83.25 278 SER A CA 1
ATOM 2278 C C . SER A 1 278 ? -0.302 -12.075 -27.831 1.00 83.25 278 SER A C 1
ATOM 2280 O O . SER A 1 278 ? 0.229 -11.450 -28.746 1.00 83.25 278 SER A O 1
ATOM 2282 N N . ILE A 1 279 ? 0.341 -13.055 -27.186 1.00 82.44 279 ILE A N 1
ATOM 2283 C CA . ILE A 1 279 ? 1.708 -13.475 -27.533 1.00 82.44 279 ILE A CA 1
ATOM 2284 C C . ILE A 1 279 ? 1.777 -13.963 -28.983 1.00 82.44 279 ILE A C 1
ATOM 2286 O O . ILE A 1 279 ? 2.670 -13.545 -29.725 1.00 82.44 279 ILE A O 1
ATOM 2290 N N . ILE A 1 280 ? 0.847 -14.830 -29.404 1.00 88.25 280 ILE A N 1
ATOM 2291 C CA . ILE A 1 280 ? 0.784 -15.334 -30.785 1.00 88.25 280 ILE A CA 1
ATOM 2292 C C . ILE A 1 280 ? 0.586 -14.168 -31.757 1.00 88.25 280 ILE A C 1
ATOM 2294 O O . ILE A 1 280 ? 1.319 -14.063 -32.742 1.00 88.25 280 ILE A O 1
ATOM 2298 N N . HIS A 1 281 ? -0.353 -13.268 -31.462 1.00 87.25 281 HIS A N 1
ATOM 2299 C CA . HIS A 1 281 ? -0.635 -12.088 -32.274 1.00 87.25 281 HIS A CA 1
ATOM 2300 C C . HIS A 1 281 ? 0.593 -11.179 -32.403 1.00 87.25 281 HIS A C 1
ATOM 2302 O O . HIS A 1 281 ? 0.985 -10.827 -33.516 1.00 87.25 281 HIS A O 1
ATOM 2308 N N . MET A 1 282 ? 1.244 -10.847 -31.286 1.00 79.44 282 MET A N 1
ATOM 2309 C CA . MET A 1 282 ? 2.447 -10.014 -31.255 1.00 79.44 282 MET A CA 1
ATOM 2310 C C . MET A 1 282 ? 3.587 -10.658 -32.043 1.00 79.44 282 MET A C 1
ATOM 2312 O O . MET A 1 282 ? 4.204 -10.006 -32.888 1.00 79.44 282 MET A O 1
ATOM 2316 N N . LYS A 1 283 ? 3.814 -11.961 -31.846 1.00 82.94 283 LYS A N 1
ATOM 2317 C CA . LYS A 1 283 ? 4.833 -12.713 -32.582 1.00 82.94 283 LYS A CA 1
ATOM 2318 C C . LYS A 1 283 ? 4.532 -12.757 -34.079 1.00 82.94 283 LYS A C 1
ATOM 2320 O O . LYS A 1 283 ? 5.457 -12.630 -34.875 1.00 82.94 283 LYS A O 1
ATOM 2325 N N . TRP A 1 284 ? 3.274 -12.907 -34.487 1.00 86.62 284 TRP A N 1
ATOM 2326 C CA . TRP A 1 284 ? 2.916 -12.922 -35.906 1.00 86.62 284 TRP A CA 1
ATOM 2327 C C . TRP A 1 284 ? 3.053 -11.535 -36.544 1.00 86.62 284 TRP A C 1
ATOM 2329 O O . TRP A 1 284 ? 3.629 -11.404 -37.627 1.00 86.62 284 TRP A O 1
ATOM 2339 N N . ARG A 1 285 ? 2.578 -10.490 -35.858 1.00 83.69 285 ARG A N 1
ATOM 2340 C CA . ARG A 1 285 ? 2.548 -9.120 -36.380 1.00 83.69 285 ARG A CA 1
ATOM 2341 C C . ARG A 1 285 ? 3.919 -8.451 -36.384 1.00 83.69 285 ARG A C 1
ATOM 2343 O O . ARG A 1 285 ? 4.271 -7.806 -37.369 1.00 83.69 285 ARG A O 1
ATOM 2350 N N . PHE A 1 286 ? 4.676 -8.595 -35.301 1.00 75.25 286 PHE A N 1
ATOM 2351 C CA . PHE A 1 286 ? 5.928 -7.867 -35.078 1.00 75.25 286 PHE A CA 1
ATOM 2352 C C . PHE A 1 286 ? 7.171 -8.759 -35.163 1.00 75.25 286 PHE A C 1
ATOM 2354 O O . PHE A 1 286 ? 8.285 -8.245 -35.170 1.00 75.25 286 PHE A O 1
ATOM 2361 N N . LYS A 1 287 ? 7.005 -10.086 -35.290 1.00 79.88 287 LYS A N 1
ATOM 2362 C CA . LYS A 1 287 ? 8.102 -11.078 -35.332 1.00 79.88 287 LYS A CA 1
ATOM 2363 C C . LYS A 1 287 ? 8.965 -11.109 -34.063 1.00 79.88 287 LYS A C 1
ATOM 2365 O O . LYS A 1 287 ? 10.040 -11.701 -34.060 1.00 79.88 287 LYS A O 1
ATOM 2370 N N . GLU A 1 288 ? 8.480 -10.517 -32.978 1.00 70.06 288 GLU A N 1
ATOM 2371 C CA . GLU A 1 288 ? 9.157 -10.400 -31.688 1.00 70.06 288 GLU A CA 1
ATOM 2372 C C . GLU A 1 288 ? 8.128 -10.330 -30.550 1.00 70.06 288 GLU A C 1
ATOM 2374 O O . GLU A 1 288 ? 6.962 -10.004 -30.779 1.00 70.06 288 GLU A O 1
ATOM 2379 N N . ILE A 1 289 ? 8.553 -10.652 -29.326 1.00 66.38 289 ILE A N 1
ATOM 2380 C CA . ILE A 1 289 ? 7.720 -10.572 -28.120 1.00 66.38 289 ILE A CA 1
ATOM 2381 C C . ILE A 1 289 ? 8.333 -9.500 -27.222 1.00 66.38 289 ILE A C 1
ATOM 2383 O O . ILE A 1 289 ? 9.406 -9.697 -26.653 1.00 66.38 289 ILE A O 1
ATOM 2387 N N . VAL A 1 290 ? 7.651 -8.363 -27.127 1.00 65.12 290 VAL A N 1
ATOM 2388 C CA . VAL A 1 290 ? 8.005 -7.239 -26.255 1.00 65.12 290 VAL A CA 1
ATOM 2389 C C . VAL A 1 290 ? 6.825 -7.045 -25.312 1.00 65.12 290 VAL A C 1
ATOM 2391 O O . VAL A 1 290 ? 5.690 -7.010 -25.794 1.00 65.12 290 VAL A O 1
ATOM 2394 N N . MET A 1 291 ? 7.093 -7.003 -24.005 1.00 57.88 291 MET A N 1
ATOM 2395 C CA . MET A 1 291 ? 6.078 -6.792 -22.966 1.00 57.88 291 MET A CA 1
ATOM 2396 C C . MET A 1 291 ? 5.874 -5.310 -22.669 1.00 57.88 291 MET A C 1
ATOM 2398 O O . MET A 1 291 ? 6.832 -4.518 -22.863 1.00 57.88 291 MET A O 1
#

Foldseek 3Di:
DDLLLLLLLQLLVQCVVVVNPNLLSNLLSLLLLPLQLQDDFLVDDLVVCLQVVRSQAVCLEPVNLVVVCQQPVSSSNSSVSNLVLQLQAALQSFHHLHHPPVLVLADEAQQALVRDGDDDDDEHAPDHFCLVVNQVRHDPSNHHPDGDRSRDSHRPDNDSPVVSVVSSVVSVVSVCVVCVVPNVVSVVVNCCSLCPVLNLLNQLSCQLCVLRVCCVPPVVVDPDDPVVSVVSVVSNVSSVVSNVVSSNVSGDGDDDDPVRVVVVVVVVVCVVVVVVVVQVVCCVPVVGHYD

Sequence (291 aa):
MNLNTHIVFALAVGLVLFHNNLLLAVVVGIGAALPDLDREYVFTNRAFFARHQLHRALFHNVFFGIALTLFNPYLGLGIFLHMLLDMLTSPPDRGIELFFPLGRLIKEFKLDYEGRVRKKGGLMWLLEDPLTLVNRTADKGLREVSKMPWLRIYGPFKNSRLIDWTIFYSSVIFIQLLEINQLLNWWVQFLSIVFLKYNFITLGIILFYGIGELWRRRLQFMRVSKNTKIVIISLMTLGGLMIVYQGLEMFNPIKLTSYEIRMVELILISLAIGFISSIIHMKWRFKEIVM

Secondary structure (DSSP, 8-state):
--HHHHHHHHHHHHHHHTTT-HHHHHHHHHHHHSGGGGSS-TTS-HHHHHHHTGGGTSSSSHHHHHHHHHH-HHHHHHHHHHHHHHHTS-GGG----TTTTGGGG--EESB-TT-PBP--SS-EE-S--THHHHHHHS-TTS--SS--TTS----S-S-HHHHHHHHHHHHHHHHHHHTTTTHHHHHHHHHHIIIIISHHHHHHHHHHHHHHHHHHHTGGGS---HHHHHHHHHHHHHHHHHHHHHHHHT-------HHHHHHHHHHHHHHHHHHHHHHHHHHHHHSS-B-

pLDDT: mean 84.85, std 11.49, range [56.81, 97.94]